Protein AF-A0A9X8HFU8-F1 (afdb_monomer)

InterPro domains:
  IPR024741 Condensin-2 complex subunit G2 [PF12422] (188-228)

Solvent-accessible surface area (backbone atoms only — not comparable to full-atom values): 15513 Å² total; per-residue (Å²): 100,74,70,30,55,49,36,47,71,73,73,60,38,52,69,57,27,51,52,46,46,41,63,52,67,68,39,96,59,94,58,86,45,64,64,61,44,49,59,55,57,73,70,53,51,73,68,58,49,48,55,41,37,57,54,65,64,40,94,87,54,62,61,40,61,46,23,52,50,47,40,56,53,58,75,43,43,91,82,48,57,68,72,49,46,52,41,48,51,54,36,49,50,53,46,46,76,41,34,95,78,49,54,74,74,24,28,54,35,32,42,53,34,44,48,54,40,43,70,66,69,45,92,71,35,72,74,38,47,82,57,42,54,60,50,39,42,44,51,37,51,79,34,96,44,70,64,35,50,47,55,45,57,72,50,48,74,58,62,74,72,61,72,69,62,60,80,62,65,68,59,61,63,43,52,51,55,54,51,46,54,51,55,65,74,47,74,85,59,76,49,48,69,55,48,68,59,46,52,63,53,42,60,51,27,56,67,31,80,36,57,70,39,22,33,46,30,46,53,50,51,52,74,52,58,82,73,75,71,59,51,83,69,79,88,44,74,53,51,70,66,57,47,51,52,48,45,48,53,50,52,54,52,50,56,50,34,56,66,40,92,43,70,71,30,20,53,51,33,54,56,44,76,72,106

Nearest PDB structures (foldseek):
  3woz-assembly1_A  TM=3.707E-01  e=2.729E-02  Mus musculus
  7n6g-assembly1_0A  TM=3.371E-01  e=6.233E-02  Chlamydomonas reinhardtii
  7zbw-assembly1_D  TM=3.142E-01  e=1.145E-01  Homo sapiens
  7w1m-assembly1_D  TM=3.095E-01  e=1.005E-01  Homo sapiens
  7sqc-assembly1_J0  TM=3.569E-01  e=3.251E-01  Chlamydomonas reinhardtii

Sequence (275 aa):
MQKALVAMAKDGHCKEFLRVFAAECLSEKDEDHSLEWKEGLDAMSTAQWQHLCEYMRLPLVDLHITACLTCLCWSLRDSLPTSVVFALSDVIVHLHGHLLQATPDAQDAIAQCCEAFWISHASGAEAVIPQLIPYLVVQALDGETVSAVKRLRDVQDALSLLDFEDTSSRYVLLYPFVLSHAFFEAKQVCDPMLYRLVEPMLWRGLSATNDQVRKQAAIVLFQGFPYQKFHLDGNKSASKEDTDALLQKQVDGMLLLVQDTSPATRVVAVHGLAK

Organism: Aphanomyces astaci (NCBI:txid112090)

Mean predicted aligned error: 10.92 Å

pLDDT: mean 78.74, std 14.98, range [38.41, 96.19]

Foldseek 3Di:
DVVLLVCLVPPLPLVVNLVVQCVPCVDPPPDHCLVVVLVSLLVDDPVSLLSNLVVLLDPPDQLLSSLQVLLSVLVCLVSDDPVSNVSSVVSLLSSLVCLVVHDPSSNVSSLSSLLSLQLVVDPPSLSNLLRNLLSLLVVVLVDVPPVSLVSNLSNLVSVVVDDLQDPPVSVLVSLLVSLVSLDVVCPPDCDLSNCVNVVVVLVCQCVYPDPSSVLSSLLSLLSCPPDAHDDPPPDDGDDPVRSVVSVVVSVVSLVVQCVDPDPSSVVSSVVSVVD

Secondary structure (DSSP, 8-state):
-HHHHHHHHHH--HHHHHHHHHHHHSSSS----HHHHHHHHHTS-HHHHHHHHHHHTSTTS-HHHHHHHHHHHHHTTTTS-HHHHHHHHHHHHHHHHHGGGS-HHHHHHHHHHHHHHHHTT-TTGGGGHHHHHHHHHHHHHHS--HHHHHHHHHTGGGGGG--SS---HHHHHHHHHHHHHHHHS-TT---HHHHHHHHHHHHHHHT-SSHHHHHHHHHHHHHHPSP-PBPSSTT-BPPHHHHHHHHHHHHHHHHHHHT-SSHHHHHHHHHHHT-

Radius of gyration: 22.89 Å; Cα contacts (8 Å, |Δi|>4): 289; chains: 1; bounding box: 53×34×69 Å

Structure (mmCIF, N/CA/C/O backbone):
data_AF-A0A9X8HFU8-F1
#
_entry.id   AF-A0A9X8HFU8-F1
#
loop_
_atom_site.group_PDB
_atom_site.id
_atom_site.type_symbol
_atom_site.label_atom_id
_atom_site.label_alt_id
_atom_site.label_comp_id
_atom_site.label_asym_id
_atom_site.label_entity_id
_atom_site.label_seq_id
_atom_site.pdbx_PDB_ins_code
_atom_site.Cartn_x
_atom_site.Cartn_y
_atom_site.Cartn_z
_atom_site.occupancy
_atom_site.B_iso_or_equiv
_atom_site.auth_seq_id
_atom_site.auth_comp_id
_atom_site.auth_asym_id
_atom_site.auth_atom_id
_atom_site.pdbx_PDB_model_num
ATOM 1 N N . MET A 1 1 ? 19.872 -10.294 -22.849 1.00 76.31 1 MET A N 1
ATOM 2 C CA . MET A 1 1 ? 19.878 -8.810 -22.917 1.00 76.31 1 MET A CA 1
ATOM 3 C C . MET A 1 1 ? 20.291 -8.207 -24.274 1.00 76.31 1 MET A C 1
ATOM 5 O O . MET A 1 1 ? 19.573 -7.372 -24.819 1.00 76.31 1 MET A O 1
ATOM 9 N N . GLN A 1 2 ? 21.417 -8.591 -24.893 1.00 74.94 2 GLN A N 1
ATOM 10 C CA . GLN A 1 2 ? 21.944 -7.882 -26.083 1.00 74.94 2 GLN A CA 1
ATOM 11 C C . GLN A 1 2 ? 20.988 -7.833 -27.297 1.00 74.94 2 GLN A C 1
ATOM 13 O O . GLN A 1 2 ? 20.966 -6.848 -28.034 1.00 74.94 2 GLN A O 1
ATOM 18 N N . LYS A 1 3 ? 20.131 -8.849 -27.476 1.00 75.19 3 LYS A N 1
ATOM 19 C CA . LYS A 1 3 ? 19.053 -8.844 -28.486 1.00 75.19 3 LYS A CA 1
ATOM 20 C C . LYS A 1 3 ? 17.979 -7.784 -28.199 1.00 75.19 3 LYS A C 1
ATOM 22 O O . LYS A 1 3 ? 17.499 -7.151 -29.136 1.00 75.19 3 LYS A O 1
ATOM 27 N N . ALA A 1 4 ? 17.642 -7.568 -26.928 1.00 76.75 4 ALA A N 1
ATOM 28 C CA . ALA A 1 4 ? 16.665 -6.572 -26.494 1.00 76.75 4 ALA A CA 1
ATOM 29 C C . ALA A 1 4 ? 17.188 -5.145 -26.729 1.00 76.75 4 ALA A C 1
ATOM 31 O O . ALA A 1 4 ? 16.480 -4.315 -27.296 1.00 76.75 4 ALA A O 1
ATOM 32 N N . LEU A 1 5 ? 18.460 -4.885 -26.407 1.00 75.38 5 LEU A N 1
ATOM 33 C CA . LEU A 1 5 ? 19.108 -3.597 -26.689 1.00 75.38 5 LEU A CA 1
ATOM 34 C C . LEU A 1 5 ? 19.179 -3.287 -28.188 1.00 75.38 5 LEU A C 1
ATOM 36 O O . LEU A 1 5 ? 18.924 -2.158 -28.599 1.00 75.38 5 LEU A O 1
ATOM 40 N N . VAL A 1 6 ? 19.459 -4.292 -29.024 1.00 74.69 6 VAL A N 1
ATOM 41 C CA . VAL A 1 6 ? 19.436 -4.129 -30.487 1.00 74.69 6 VAL A CA 1
ATOM 42 C C . VAL A 1 6 ? 18.021 -3.833 -30.997 1.00 74.69 6 VAL A C 1
ATOM 44 O O . VAL A 1 6 ? 17.870 -2.991 -31.881 1.00 74.69 6 VAL A O 1
ATOM 47 N N . ALA A 1 7 ? 16.986 -4.469 -30.437 1.00 71.56 7 ALA A N 1
ATOM 48 C CA . ALA A 1 7 ? 15.591 -4.184 -30.782 1.00 71.56 7 ALA A CA 1
ATOM 49 C C . ALA A 1 7 ? 15.174 -2.753 -30.386 1.00 71.56 7 ALA A C 1
ATOM 51 O O . ALA A 1 7 ? 14.518 -2.060 -31.167 1.00 71.56 7 ALA A O 1
ATOM 52 N N . MET A 1 8 ? 15.620 -2.279 -29.218 1.00 76.06 8 MET A N 1
ATOM 53 C CA . MET A 1 8 ? 15.407 -0.898 -28.769 1.00 76.06 8 MET A CA 1
ATOM 54 C C . MET A 1 8 ? 16.182 0.126 -29.601 1.00 76.06 8 MET A C 1
ATOM 56 O O . MET A 1 8 ? 15.707 1.243 -29.787 1.00 76.06 8 MET A O 1
ATOM 60 N N . ALA A 1 9 ? 17.363 -0.232 -30.109 1.00 68.75 9 ALA A N 1
ATOM 61 C CA . ALA A 1 9 ? 18.193 0.652 -30.925 1.00 68.75 9 ALA A CA 1
ATOM 62 C C . ALA A 1 9 ? 17.729 0.754 -32.384 1.00 68.75 9 ALA A C 1
ATOM 64 O O . ALA A 1 9 ? 17.950 1.786 -33.014 1.00 68.75 9 ALA A O 1
ATOM 65 N N . LYS A 1 10 ? 17.125 -0.305 -32.941 1.00 61.16 10 LYS A N 1
ATOM 66 C CA . LYS A 1 10 ? 16.781 -0.329 -34.368 1.00 61.16 10 LYS A CA 1
ATOM 67 C C . LYS A 1 10 ? 15.470 0.360 -34.722 1.00 61.16 10 LYS A C 1
ATOM 69 O O . LYS A 1 10 ? 15.401 0.840 -35.838 1.00 61.16 10 LYS A O 1
ATOM 74 N N . ASP A 1 11 ? 14.491 0.446 -33.818 1.00 55.41 11 ASP A N 1
ATOM 75 C CA . ASP A 1 11 ? 13.140 0.941 -34.166 1.00 55.41 11 ASP A CA 1
ATOM 76 C C . ASP A 1 11 ? 12.244 1.270 -32.941 1.00 55.41 11 ASP A C 1
ATOM 78 O O . ASP A 1 11 ? 11.049 1.510 -33.097 1.00 55.41 11 ASP A O 1
ATOM 82 N N . GLY A 1 12 ? 12.755 1.233 -31.699 1.00 60.12 12 GLY A N 1
ATOM 83 C CA . GLY A 1 12 ? 11.907 1.444 -30.512 1.00 60.12 12 GLY A CA 1
ATOM 84 C C . GLY A 1 12 ? 10.864 0.338 -30.288 1.00 60.12 12 GLY A C 1
ATOM 85 O O . GLY A 1 12 ? 9.793 0.596 -29.741 1.00 60.12 12 GLY A O 1
ATOM 86 N N . HIS A 1 13 ? 11.154 -0.906 -30.698 1.00 78.44 13 HIS A N 1
ATOM 87 C CA . HIS A 1 13 ? 10.255 -2.058 -30.521 1.00 78.44 13 HIS A CA 1
ATOM 88 C C . HIS A 1 13 ? 10.159 -2.491 -29.049 1.00 78.44 13 HIS A C 1
ATOM 90 O O . HIS A 1 13 ? 10.617 -3.572 -28.672 1.00 78.44 13 HIS A O 1
ATOM 96 N N . CYS A 1 14 ? 9.513 -1.680 -28.209 1.00 84.06 14 CYS A N 1
ATOM 97 C CA . CYS A 1 14 ? 9.267 -1.976 -26.795 1.00 84.06 14 CYS A CA 1
ATOM 98 C C . CYS A 1 14 ? 8.518 -3.303 -26.599 1.00 84.06 14 CYS A C 1
ATOM 100 O O . CYS A 1 14 ? 8.733 -3.997 -25.609 1.00 84.06 14 CYS A O 1
ATOM 102 N N . LYS A 1 15 ? 7.701 -3.711 -27.579 1.00 85.44 15 LYS A N 1
ATOM 103 C CA . LYS A 1 15 ? 7.043 -5.022 -27.588 1.00 85.44 15 LYS A CA 1
ATOM 104 C C . LYS A 1 15 ? 8.037 -6.186 -27.598 1.00 85.44 15 LYS A C 1
ATOM 106 O O . LYS A 1 15 ? 7.883 -7.115 -26.811 1.00 85.44 15 LYS A O 1
ATOM 111 N N . GLU A 1 16 ? 9.034 -6.153 -28.484 1.00 86.25 16 GLU A N 1
ATOM 112 C CA . GLU A 1 16 ? 10.041 -7.221 -28.546 1.00 86.25 16 GLU A CA 1
ATOM 113 C C . GLU A 1 16 ? 10.993 -7.130 -27.353 1.00 86.25 16 GLU A C 1
ATOM 115 O O . GLU A 1 16 ? 11.386 -8.160 -26.819 1.00 86.25 16 GLU A O 1
ATOM 120 N N . PHE A 1 17 ? 11.291 -5.919 -26.872 1.00 87.94 17 PHE A N 1
ATOM 121 C CA . PHE A 1 17 ? 12.054 -5.721 -25.639 1.00 87.94 17 PHE A CA 1
ATOM 122 C C . PHE A 1 17 ? 11.405 -6.428 -24.440 1.00 87.94 17 PHE A C 1
ATOM 124 O O . PHE A 1 17 ? 12.056 -7.246 -23.796 1.00 87.94 17 PHE A O 1
ATOM 131 N N . LEU A 1 18 ? 10.110 -6.193 -24.196 1.00 87.56 18 LEU A N 1
ATOM 132 C CA . LEU A 1 18 ? 9.358 -6.863 -23.128 1.00 87.56 18 LEU A CA 1
ATOM 133 C C . LEU A 1 18 ? 9.249 -8.374 -23.349 1.00 87.56 18 LEU A C 1
ATOM 135 O O . LEU A 1 18 ? 9.316 -9.139 -22.392 1.00 87.56 18 LEU A O 1
ATOM 139 N N . ARG A 1 19 ? 9.114 -8.824 -24.604 1.00 88.69 19 ARG A N 1
ATOM 140 C CA . ARG A 1 19 ? 9.073 -10.257 -24.928 1.00 88.69 19 ARG A CA 1
ATOM 141 C C . ARG A 1 19 ? 10.388 -10.954 -24.588 1.00 88.69 19 ARG A C 1
ATOM 143 O O . ARG A 1 19 ? 10.367 -12.060 -24.056 1.00 88.69 19 ARG A O 1
ATOM 150 N N . VAL A 1 20 ? 11.519 -10.316 -24.893 1.00 89.19 20 VAL A N 1
ATOM 151 C CA . VAL A 1 20 ? 12.852 -10.830 -24.556 1.00 89.19 20 VAL A CA 1
ATOM 152 C C . VAL A 1 20 ? 13.076 -10.778 -23.045 1.00 89.19 20 VAL A C 1
ATOM 154 O O . VAL A 1 20 ? 13.560 -11.759 -22.493 1.00 89.19 20 VAL A O 1
ATOM 157 N N . PHE A 1 21 ? 12.651 -9.704 -22.37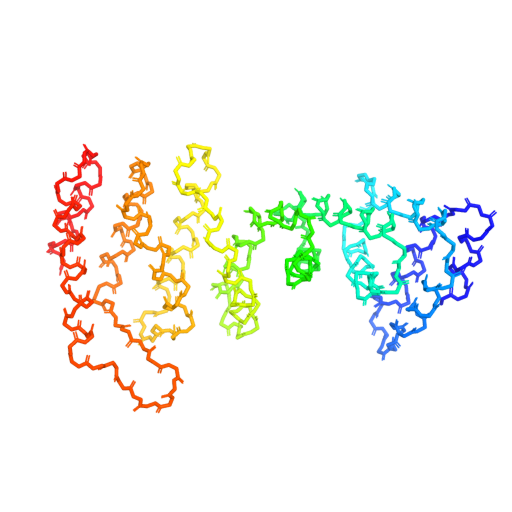0 1.00 89.56 21 PHE A N 1
ATOM 158 C CA . PHE A 1 21 ? 12.690 -9.611 -20.906 1.00 89.56 21 PHE A CA 1
ATOM 159 C C . PHE A 1 21 ? 11.915 -10.749 -20.242 1.00 89.56 21 PHE A C 1
ATOM 161 O O . PHE A 1 21 ? 12.467 -11.464 -19.414 1.00 89.56 21 PHE A O 1
ATOM 168 N N . ALA A 1 22 ? 10.669 -10.988 -20.653 1.00 88.31 22 ALA A N 1
ATOM 169 C CA . ALA A 1 22 ? 9.864 -12.074 -20.105 1.00 88.31 22 ALA A CA 1
ATOM 170 C C . ALA A 1 22 ? 10.488 -13.455 -20.362 1.00 88.31 22 ALA A C 1
ATOM 172 O O . ALA A 1 22 ? 10.471 -14.315 -19.487 1.00 88.31 22 ALA A O 1
ATOM 173 N N . ALA A 1 23 ? 11.074 -13.668 -21.543 1.00 87.00 23 ALA A N 1
ATOM 174 C CA . ALA A 1 23 ? 11.710 -14.936 -21.889 1.00 87.00 23 ALA A CA 1
ATOM 175 C C . ALA A 1 23 ? 13.015 -15.208 -21.122 1.00 87.00 23 ALA A C 1
ATOM 177 O O . ALA A 1 23 ? 13.363 -16.372 -20.945 1.00 87.00 23 ALA A O 1
ATOM 178 N N . GLU A 1 24 ? 13.748 -14.168 -20.720 1.00 85.88 24 GLU A N 1
ATOM 179 C CA . GLU A 1 24 ? 15.030 -14.299 -20.018 1.00 85.88 24 GLU A CA 1
ATOM 180 C C . GLU A 1 24 ? 14.870 -14.218 -18.491 1.00 85.88 24 GLU A C 1
ATOM 182 O O . GLU A 1 24 ? 15.453 -15.028 -17.783 1.00 85.88 24 GLU A O 1
ATOM 187 N N . CYS A 1 25 ? 14.060 -13.287 -17.976 1.00 83.31 25 CYS A N 1
ATOM 188 C CA . CYS A 1 25 ? 13.957 -13.003 -16.539 1.00 83.31 25 CYS A CA 1
ATOM 189 C C . CYS A 1 25 ? 12.750 -13.639 -15.841 1.00 83.31 25 CYS A C 1
ATOM 191 O O . CYS A 1 25 ? 12.763 -13.741 -14.620 1.00 83.31 25 CYS A O 1
ATOM 193 N N . LEU A 1 26 ? 11.703 -14.026 -16.579 1.00 83.12 26 LEU A N 1
ATOM 194 C CA . LEU A 1 26 ? 10.475 -14.603 -16.004 1.00 83.12 26 LEU A CA 1
ATOM 195 C C . LEU A 1 26 ? 10.272 -16.076 -16.389 1.00 83.12 26 LEU A C 1
ATOM 197 O O . LEU A 1 26 ? 9.257 -16.674 -16.043 1.00 83.12 26 LEU A O 1
ATOM 201 N N . SER A 1 27 ? 11.212 -16.671 -17.129 1.00 79.38 27 SER A N 1
ATOM 202 C CA . SER A 1 27 ? 11.157 -18.099 -17.451 1.00 79.38 27 SER A CA 1
ATOM 203 C C . SER A 1 27 ? 11.604 -18.947 -16.258 1.00 79.38 27 SER A C 1
ATOM 205 O O . SER A 1 27 ? 12.491 -18.536 -15.522 1.00 79.38 27 SER A O 1
ATOM 207 N N . GLU A 1 28 ? 11.071 -20.164 -16.114 1.00 61.28 28 GLU A N 1
ATOM 208 C CA . GLU A 1 28 ? 11.419 -21.133 -15.048 1.00 61.28 28 GLU A CA 1
ATOM 209 C C . GLU A 1 28 ? 12.882 -21.632 -15.075 1.00 61.28 28 GLU A C 1
ATOM 211 O O . GLU A 1 28 ? 13.246 -22.578 -14.377 1.00 61.28 28 GLU A O 1
ATOM 216 N N . LYS A 1 29 ? 13.736 -21.051 -15.920 1.00 62.09 29 LYS A N 1
ATOM 217 C CA . LYS A 1 29 ? 15.160 -21.367 -15.952 1.00 62.09 29 LYS A CA 1
ATOM 218 C C . LYS A 1 29 ? 15.828 -20.621 -14.802 1.00 62.09 29 LYS A C 1
ATOM 220 O O . LYS A 1 29 ? 15.779 -19.401 -14.768 1.00 62.09 29 LYS A O 1
ATOM 225 N N . ASP A 1 30 ? 16.475 -21.365 -13.910 1.00 55.28 30 ASP A N 1
ATOM 226 C CA . ASP A 1 30 ? 17.175 -20.926 -12.684 1.00 55.28 30 ASP A CA 1
ATOM 227 C C . ASP A 1 30 ? 18.383 -19.975 -12.915 1.00 55.28 30 ASP A C 1
ATOM 229 O O . ASP A 1 30 ? 19.307 -19.890 -12.106 1.00 55.28 30 ASP A O 1
ATOM 233 N N . GLU A 1 31 ? 18.432 -19.276 -14.048 1.00 66.06 31 GLU A N 1
ATOM 234 C CA . GLU A 1 31 ? 19.501 -18.352 -14.410 1.00 66.06 31 GLU A CA 1
ATOM 235 C C . GLU A 1 31 ? 19.083 -16.914 -14.054 1.00 66.06 31 GLU A C 1
ATOM 237 O O . GLU A 1 31 ? 18.225 -16.317 -14.704 1.00 66.06 31 GLU A O 1
ATOM 242 N N . ASP A 1 32 ? 19.714 -16.326 -13.034 1.00 72.06 32 ASP A N 1
ATOM 243 C CA . ASP A 1 32 ? 19.488 -14.929 -12.647 1.00 72.06 32 ASP A CA 1
ATOM 244 C C . ASP A 1 32 ? 20.132 -13.964 -13.656 1.00 72.06 32 ASP A C 1
ATOM 246 O O . ASP A 1 32 ? 21.320 -13.646 -13.592 1.00 72.06 32 ASP A O 1
ATOM 250 N N . HIS A 1 33 ? 19.325 -13.482 -14.600 1.00 79.88 33 HIS A N 1
ATOM 251 C CA . HIS A 1 33 ? 19.738 -12.502 -15.606 1.00 79.88 33 HIS A CA 1
ATOM 252 C C . HIS A 1 33 ? 19.624 -11.047 -15.106 1.00 79.88 33 HIS A C 1
ATOM 254 O O . HIS A 1 33 ? 19.883 -10.111 -15.866 1.00 79.88 33 HIS A O 1
ATOM 260 N N . SER A 1 34 ? 19.221 -10.810 -13.850 1.00 77.56 34 SER A N 1
ATOM 261 C CA . SER A 1 34 ? 18.877 -9.465 -13.365 1.00 77.56 34 SER A CA 1
ATOM 262 C C . SER A 1 34 ? 20.040 -8.472 -13.445 1.00 77.56 34 SER A C 1
ATOM 264 O O . SER A 1 34 ? 19.816 -7.299 -13.747 1.00 77.56 34 SER A O 1
ATOM 266 N N . LEU A 1 35 ? 21.280 -8.926 -13.230 1.00 83.25 35 LEU A N 1
ATOM 267 C CA . LEU A 1 35 ? 22.471 -8.078 -13.309 1.00 83.25 35 LEU A CA 1
ATOM 268 C C . LEU A 1 35 ? 22.747 -7.609 -14.745 1.00 83.25 35 LEU A C 1
ATOM 270 O O . LEU A 1 35 ? 22.926 -6.414 -14.970 1.00 83.25 35 LEU A O 1
ATOM 274 N N . GLU A 1 36 ? 22.706 -8.520 -15.721 1.00 85.88 36 GLU A N 1
ATOM 275 C CA . GLU A 1 36 ? 22.916 -8.181 -17.137 1.00 85.88 36 GLU A CA 1
ATOM 276 C C . GLU A 1 36 ? 21.864 -7.188 -17.639 1.00 85.88 36 GLU A C 1
ATOM 278 O O . GLU A 1 36 ? 22.154 -6.282 -18.426 1.00 85.88 36 GLU A O 1
ATOM 283 N N . TRP A 1 37 ? 20.624 -7.349 -17.175 1.00 88.31 37 TRP A N 1
ATOM 284 C CA . TRP A 1 37 ? 19.548 -6.425 -17.500 1.00 88.31 37 TRP A CA 1
ATOM 285 C C . TRP A 1 37 ? 19.747 -5.061 -16.854 1.00 88.31 37 TRP A C 1
ATOM 287 O O . TRP A 1 37 ? 19.512 -4.060 -17.524 1.00 88.31 37 TRP A O 1
ATOM 297 N N . LYS A 1 38 ? 20.234 -4.993 -15.611 1.00 85.62 38 LYS A N 1
ATOM 298 C CA . LYS A 1 38 ? 20.558 -3.715 -14.966 1.00 85.62 38 LYS A CA 1
ATOM 299 C C . LYS A 1 38 ? 21.622 -2.938 -15.735 1.00 85.62 38 LYS A C 1
ATOM 301 O O . LYS A 1 38 ? 21.391 -1.785 -16.084 1.00 85.62 38 LYS A O 1
ATOM 306 N N . GLU A 1 39 ? 22.730 -3.590 -16.078 1.00 86.75 39 GLU A N 1
ATOM 307 C CA . GLU A 1 39 ? 23.810 -2.970 -16.856 1.00 86.75 39 GLU A CA 1
ATOM 308 C C . GLU A 1 39 ? 23.327 -2.494 -18.232 1.00 86.75 39 GLU A C 1
ATOM 310 O O . GLU A 1 39 ? 23.677 -1.408 -18.698 1.00 86.75 39 GLU A O 1
ATOM 315 N N . GLY A 1 40 ? 22.486 -3.293 -18.891 1.00 85.25 40 GLY A N 1
ATOM 316 C CA . GLY A 1 40 ? 21.930 -2.917 -20.181 1.00 85.25 40 GLY A CA 1
ATOM 317 C C . GLY A 1 40 ? 20.920 -1.765 -20.098 1.00 85.25 40 GLY A C 1
ATOM 318 O O . GLY A 1 40 ? 20.902 -0.919 -20.991 1.00 85.25 40 GLY A O 1
ATOM 319 N N . LEU A 1 41 ? 20.110 -1.701 -19.039 1.00 86.62 41 LEU A N 1
ATOM 320 C CA . LEU A 1 41 ? 19.185 -0.595 -18.774 1.00 86.62 41 LEU A CA 1
ATOM 321 C C . LEU A 1 41 ? 19.947 0.713 -18.487 1.00 86.62 41 LEU A C 1
ATOM 323 O O . LEU A 1 41 ? 19.589 1.754 -19.038 1.00 86.62 41 LEU A O 1
ATOM 327 N N . ASP A 1 42 ? 21.038 0.660 -17.718 1.00 85.75 42 ASP A N 1
ATOM 328 C CA . ASP A 1 42 ? 21.911 1.819 -17.461 1.00 85.75 42 ASP A CA 1
ATOM 329 C C . ASP A 1 42 ? 22.567 2.363 -18.746 1.00 85.75 42 ASP A C 1
ATOM 331 O O . ASP A 1 42 ? 22.846 3.557 -18.857 1.00 85.75 42 ASP A O 1
ATOM 335 N N . ALA A 1 43 ? 22.777 1.514 -19.757 1.00 86.38 43 ALA A N 1
ATOM 336 C CA . ALA A 1 43 ? 23.335 1.918 -21.048 1.00 86.38 43 ALA A CA 1
ATOM 337 C C . ALA A 1 43 ? 22.313 2.583 -21.998 1.00 86.38 43 ALA A C 1
ATOM 339 O O . ALA A 1 43 ? 22.694 3.066 -23.071 1.00 86.38 43 ALA A O 1
ATOM 340 N N . MET A 1 44 ? 21.019 2.603 -21.655 1.00 86.69 44 MET A N 1
ATOM 341 C CA . MET A 1 44 ? 19.979 3.184 -22.507 1.00 86.69 44 MET A CA 1
ATOM 342 C C . MET A 1 44 ? 19.976 4.716 -22.474 1.00 86.69 44 MET A C 1
ATOM 344 O O . MET A 1 44 ? 20.129 5.357 -21.437 1.00 86.69 44 MET A O 1
ATOM 348 N N . SER A 1 45 ? 19.710 5.325 -23.631 1.00 89.00 45 SER A N 1
ATOM 349 C CA . SER A 1 45 ? 19.531 6.778 -23.726 1.00 89.00 45 SER A CA 1
ATOM 350 C C . SER A 1 45 ? 18.205 7.241 -23.107 1.00 89.00 45 SER A C 1
ATOM 352 O O . SER A 1 45 ? 17.213 6.510 -23.103 1.00 89.00 45 SER A O 1
ATOM 354 N N . THR A 1 46 ? 18.140 8.502 -22.668 1.00 88.31 46 THR A N 1
ATOM 355 C CA . THR A 1 46 ? 16.920 9.117 -22.109 1.00 88.31 46 THR A CA 1
ATOM 356 C C . THR A 1 46 ? 15.705 8.996 -23.037 1.00 88.31 46 THR A C 1
ATOM 358 O O . THR A 1 46 ? 14.595 8.767 -22.567 1.00 88.31 46 THR A O 1
ATOM 361 N N . ALA A 1 47 ? 15.899 9.102 -24.357 1.00 87.38 47 ALA A N 1
ATOM 362 C CA . ALA A 1 47 ? 14.815 8.970 -25.333 1.00 87.38 47 ALA A CA 1
ATOM 363 C C . ALA A 1 47 ? 14.255 7.538 -25.389 1.00 87.38 47 ALA A C 1
ATOM 365 O O . ALA A 1 47 ? 13.043 7.345 -25.464 1.00 87.38 47 ALA A O 1
ATOM 366 N N . GLN A 1 48 ? 15.127 6.528 -25.299 1.00 89.06 48 GLN A N 1
ATOM 367 C CA . GLN A 1 48 ? 14.706 5.125 -25.258 1.00 89.06 48 GLN A CA 1
ATOM 368 C C . GLN A 1 48 ? 13.952 4.807 -23.963 1.00 89.06 48 GLN A C 1
ATOM 370 O O . GLN A 1 48 ? 12.959 4.084 -23.998 1.00 89.06 48 GLN A O 1
ATOM 375 N N . TRP A 1 49 ? 14.384 5.389 -22.843 1.00 90.44 49 TRP A N 1
ATOM 376 C CA . TRP A 1 49 ? 13.690 5.299 -21.560 1.00 90.44 49 TRP A CA 1
ATOM 377 C C . TRP A 1 49 ? 12.286 5.903 -21.598 1.00 90.44 49 TRP A C 1
ATOM 379 O O . TRP A 1 49 ? 11.331 5.263 -21.161 1.00 90.44 49 TRP A O 1
ATOM 389 N N . GLN A 1 50 ? 12.145 7.112 -22.147 1.00 89.81 50 GLN A N 1
ATOM 390 C CA . GLN A 1 50 ? 10.848 7.782 -22.269 1.00 89.81 50 GLN A CA 1
ATOM 391 C C . GLN A 1 50 ? 9.882 6.978 -23.140 1.00 89.81 50 GLN A C 1
ATOM 393 O O . GLN A 1 50 ? 8.762 6.703 -22.714 1.00 89.81 50 GLN A O 1
ATOM 398 N N . HIS A 1 51 ? 10.345 6.512 -24.303 1.00 89.81 51 HIS A N 1
ATOM 399 C CA . HIS A 1 51 ? 9.542 5.678 -25.194 1.00 89.81 51 HIS A CA 1
ATOM 400 C C . HIS A 1 51 ? 9.112 4.359 -24.524 1.00 89.81 51 HIS A C 1
ATOM 402 O O . HIS A 1 51 ? 7.972 3.922 -24.674 1.00 89.81 51 HIS A O 1
ATOM 408 N N . LEU A 1 52 ? 9.997 3.738 -23.734 1.00 91.12 52 LEU A N 1
ATOM 409 C CA . LEU A 1 52 ? 9.668 2.538 -22.962 1.00 91.12 52 LEU A CA 1
ATOM 410 C C . LEU A 1 52 ? 8.592 2.816 -21.899 1.00 91.12 52 LEU A C 1
ATOM 412 O O . LEU A 1 52 ? 7.629 2.060 -21.806 1.00 91.12 52 LEU A O 1
ATOM 416 N N . CYS A 1 53 ? 8.709 3.909 -21.140 1.00 92.25 53 CYS A N 1
ATOM 417 C CA . CYS A 1 53 ? 7.722 4.290 -20.121 1.00 92.25 53 CYS A CA 1
ATOM 418 C C . CYS A 1 53 ? 6.359 4.665 -20.725 1.00 92.25 53 CYS A C 1
ATOM 420 O O . CYS A 1 53 ? 5.314 4.389 -20.138 1.00 92.25 53 CYS A O 1
ATOM 422 N N . GLU A 1 54 ? 6.338 5.288 -21.903 1.00 91.69 54 GLU A N 1
ATOM 423 C CA . GLU A 1 54 ? 5.101 5.534 -22.651 1.00 91.69 54 GLU A CA 1
ATOM 424 C C . GLU A 1 54 ? 4.450 4.229 -23.104 1.00 91.69 54 GLU A C 1
ATOM 426 O O . GLU A 1 54 ? 3.251 4.042 -22.902 1.00 91.69 54 GLU A O 1
ATOM 431 N N . TYR A 1 55 ? 5.241 3.299 -23.644 1.00 90.69 55 TYR A N 1
ATOM 432 C CA . TYR A 1 55 ? 4.737 2.003 -24.085 1.00 90.69 55 TYR A CA 1
ATOM 433 C C . TYR A 1 55 ? 4.170 1.172 -22.925 1.00 90.69 55 TYR A C 1
ATOM 435 O O . TYR A 1 55 ? 3.107 0.575 -23.068 1.00 90.69 55 TYR A O 1
ATOM 443 N N . MET A 1 56 ? 4.836 1.162 -21.765 1.00 91.00 56 MET A N 1
ATOM 444 C CA . MET A 1 56 ? 4.395 0.422 -20.571 1.00 91.00 56 MET A CA 1
ATOM 445 C C . MET A 1 56 ? 3.044 0.892 -20.010 1.00 91.00 56 MET A C 1
ATOM 447 O O . MET A 1 56 ? 2.389 0.134 -19.304 1.00 91.00 56 MET A O 1
ATOM 451 N N . ARG A 1 57 ? 2.597 2.112 -20.336 1.00 91.38 57 ARG A N 1
ATOM 452 C CA . ARG A 1 57 ? 1.283 2.640 -19.923 1.00 91.38 57 ARG A CA 1
ATOM 453 C C . ARG A 1 57 ? 0.158 2.340 -20.918 1.00 91.38 57 ARG A C 1
ATOM 455 O O . ARG A 1 57 ? -0.964 2.817 -20.749 1.00 91.38 57 ARG A O 1
ATOM 462 N N . LEU A 1 58 ? 0.443 1.601 -21.992 1.00 88.75 58 LEU A N 1
ATOM 463 C CA . LEU A 1 58 ? -0.572 1.225 -22.971 1.00 88.75 58 LEU A CA 1
ATOM 464 C C . LEU A 1 58 ? -1.439 0.066 -22.443 1.00 88.75 58 LEU A C 1
ATOM 466 O O . LEU A 1 58 ? -0.912 -0.914 -21.920 1.00 88.75 58 LEU A O 1
ATOM 470 N N . PRO A 1 59 ? -2.764 0.091 -22.674 1.00 79.19 59 PRO A N 1
ATOM 471 C CA . PRO A 1 59 ? -3.716 -0.848 -22.065 1.00 79.19 59 PRO A CA 1
ATOM 472 C C . PRO A 1 59 ? -3.612 -2.302 -22.559 1.00 79.19 59 PRO A C 1
ATOM 474 O O . PRO A 1 59 ? -4.283 -3.179 -22.028 1.00 79.19 59 PRO A O 1
ATOM 477 N N . LEU A 1 60 ? -2.828 -2.565 -23.609 1.00 75.88 60 LEU A N 1
ATOM 478 C CA . LEU A 1 60 ? -2.667 -3.894 -24.219 1.00 75.88 60 LEU A CA 1
ATOM 479 C C . LEU A 1 60 ? -1.403 -4.623 -23.747 1.00 75.88 60 LEU A C 1
ATOM 481 O O . LEU A 1 60 ? -1.101 -5.707 -24.251 1.00 75.88 60 LEU A O 1
ATOM 485 N N . VAL A 1 61 ? -0.629 -4.013 -22.852 1.00 83.69 61 VAL A N 1
ATOM 486 C CA . VAL A 1 61 ? 0.613 -4.598 -22.354 1.00 83.69 61 VAL A CA 1
ATOM 487 C C . VAL A 1 61 ? 0.309 -5.505 -21.167 1.00 83.69 61 VAL A C 1
ATOM 489 O O . VAL A 1 61 ? -0.563 -5.223 -20.351 1.00 83.69 61 VAL A O 1
ATOM 492 N N . ASP A 1 62 ? 1.028 -6.621 -21.093 1.00 89.69 62 ASP A N 1
ATOM 493 C CA . ASP A 1 62 ? 0.946 -7.545 -19.970 1.00 89.69 62 ASP A CA 1
ATOM 494 C C . ASP A 1 62 ? 1.374 -6.847 -18.668 1.00 89.69 62 ASP A C 1
ATOM 496 O O . ASP A 1 62 ? 2.500 -6.349 -18.549 1.00 89.69 62 ASP A O 1
ATOM 500 N N . LEU A 1 63 ? 0.458 -6.797 -17.699 1.00 92.12 63 LEU A N 1
ATOM 501 C CA . LEU A 1 63 ? 0.659 -6.101 -16.430 1.00 92.12 63 LEU A CA 1
ATOM 502 C C . LEU A 1 63 ? 1.742 -6.754 -15.567 1.00 92.12 63 LEU A C 1
ATOM 504 O O . LEU A 1 63 ? 2.487 -6.035 -14.907 1.00 92.12 63 LEU A O 1
ATOM 508 N N . HIS A 1 64 ? 1.860 -8.086 -15.586 1.00 92.62 64 HIS A N 1
ATOM 509 C CA . HIS A 1 64 ? 2.857 -8.796 -14.787 1.00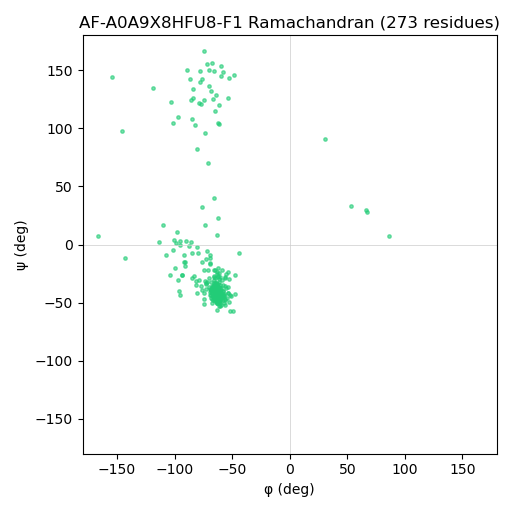 92.62 64 HIS A CA 1
ATOM 510 C C . HIS A 1 64 ? 4.266 -8.490 -15.300 1.00 92.62 64 HIS A C 1
ATOM 512 O O . HIS A 1 64 ? 5.116 -8.030 -14.540 1.00 92.62 64 HIS A O 1
ATOM 518 N N . ILE A 1 65 ? 4.486 -8.636 -16.613 1.00 92.25 65 ILE A N 1
ATOM 519 C CA . ILE A 1 65 ? 5.784 -8.336 -17.242 1.00 92.25 65 ILE A CA 1
ATOM 520 C C . ILE A 1 65 ? 6.168 -6.871 -16.996 1.00 92.25 65 ILE A C 1
ATOM 522 O O . ILE A 1 65 ? 7.313 -6.569 -16.649 1.00 92.25 65 ILE A O 1
ATOM 526 N N . THR A 1 66 ? 5.201 -5.964 -17.151 1.00 93.38 66 THR A N 1
ATOM 527 C CA . THR A 1 66 ? 5.406 -4.527 -16.942 1.00 93.38 66 THR A CA 1
ATOM 528 C C . THR A 1 66 ? 5.774 -4.216 -15.497 1.00 93.38 66 THR A C 1
ATOM 530 O O . THR A 1 66 ? 6.708 -3.448 -15.269 1.00 93.38 66 THR A O 1
ATOM 533 N N . ALA A 1 67 ? 5.098 -4.824 -14.522 1.00 94.06 67 ALA A N 1
ATOM 534 C CA . ALA A 1 67 ? 5.414 -4.648 -13.111 1.00 94.06 67 ALA A CA 1
ATOM 535 C C . ALA A 1 67 ? 6.816 -5.174 -12.778 1.00 94.06 67 ALA A C 1
ATOM 537 O O . ALA A 1 67 ? 7.631 -4.425 -12.250 1.00 94.06 67 ALA A O 1
ATOM 538 N N . CYS A 1 68 ? 7.160 -6.401 -13.178 1.00 92.75 68 CYS A N 1
ATOM 539 C CA . CYS A 1 68 ? 8.489 -6.965 -12.929 1.00 92.75 68 CYS A CA 1
ATOM 540 C C . CYS A 1 68 ? 9.615 -6.104 -13.521 1.00 92.75 68 CYS A C 1
ATOM 542 O O . CYS A 1 68 ? 10.600 -5.815 -12.837 1.00 92.75 68 CYS A O 1
ATOM 544 N N . LEU A 1 69 ? 9.456 -5.637 -14.766 1.00 93.00 69 LEU A N 1
ATOM 545 C CA . LEU A 1 69 ? 10.423 -4.726 -15.377 1.00 93.00 69 LEU A CA 1
ATOM 546 C C . LEU A 1 69 ? 10.478 -3.390 -14.629 1.00 93.00 69 LEU A C 1
ATOM 548 O O . LEU A 1 69 ? 11.563 -2.892 -14.352 1.00 93.00 69 LEU A O 1
ATOM 552 N N . THR A 1 70 ? 9.327 -2.814 -14.276 1.00 94.44 70 THR A N 1
ATOM 553 C CA . THR A 1 70 ? 9.260 -1.530 -13.560 1.00 94.44 70 THR A CA 1
ATOM 554 C C . THR A 1 70 ? 9.962 -1.613 -12.208 1.00 94.44 70 THR A C 1
ATOM 556 O O . THR A 1 70 ? 10.719 -0.709 -11.867 1.00 94.44 70 THR A O 1
ATOM 559 N N . CYS A 1 71 ? 9.797 -2.710 -11.472 1.00 92.31 71 CYS A N 1
ATOM 560 C CA . CYS A 1 71 ? 10.492 -2.949 -10.211 1.00 92.31 71 CYS A CA 1
ATOM 561 C C . CYS A 1 71 ? 12.020 -3.034 -10.411 1.00 92.31 71 CYS A C 1
ATOM 563 O O . CYS A 1 71 ? 12.780 -2.432 -9.646 1.00 92.31 71 CYS A O 1
ATOM 565 N N . LEU A 1 72 ? 12.488 -3.697 -11.479 1.00 91.44 72 LEU A N 1
ATOM 566 C CA . LEU A 1 72 ? 13.911 -3.716 -11.836 1.00 91.44 72 LEU A CA 1
ATOM 567 C C . LEU A 1 72 ? 14.429 -2.307 -12.168 1.00 91.44 72 LEU A C 1
ATOM 569 O O . LEU A 1 72 ? 15.445 -1.882 -11.619 1.00 91.44 72 LEU A O 1
ATOM 573 N N . CYS A 1 73 ? 13.709 -1.561 -13.005 1.00 93.00 73 CYS A N 1
ATOM 574 C CA . CYS A 1 73 ? 14.048 -0.189 -13.382 1.00 93.00 73 CYS A CA 1
ATOM 575 C C . CYS A 1 73 ? 14.067 0.754 -12.170 1.00 93.00 73 CYS A C 1
ATOM 577 O O . CYS A 1 73 ? 14.967 1.578 -12.038 1.00 93.00 73 CYS A O 1
ATOM 579 N N . TRP A 1 74 ? 13.116 0.610 -11.245 1.00 94.62 74 TRP A N 1
ATOM 580 C CA . TRP A 1 74 ? 13.043 1.425 -10.033 1.00 94.62 74 TRP A CA 1
ATOM 581 C C . TRP A 1 74 ? 14.220 1.179 -9.080 1.00 94.62 74 TRP A C 1
ATOM 583 O O . TRP A 1 74 ? 14.653 2.086 -8.364 1.00 94.62 74 TRP A O 1
ATOM 593 N N . SER A 1 75 ? 14.800 -0.027 -9.101 1.00 91.88 75 SER A N 1
ATOM 594 C CA . SER A 1 75 ? 16.027 -0.319 -8.349 1.00 91.88 75 SER A CA 1
ATOM 595 C C . SER A 1 75 ? 17.244 0.476 -8.848 1.00 91.88 75 SER A C 1
ATOM 597 O O . SER A 1 75 ? 18.172 0.698 -8.076 1.00 91.88 75 SER A O 1
ATOM 599 N N . LEU A 1 76 ? 17.206 0.956 -10.097 1.00 90.75 76 LEU A N 1
ATOM 600 C CA . LEU A 1 76 ? 18.227 1.807 -10.717 1.00 90.75 76 LEU A CA 1
ATOM 601 C C . LEU A 1 76 ? 17.906 3.304 -10.613 1.00 90.75 76 LEU A C 1
ATOM 603 O O . LEU A 1 76 ? 18.652 4.124 -11.128 1.00 90.75 76 LEU A O 1
ATOM 607 N N . ARG A 1 77 ? 16.814 3.715 -9.955 1.00 91.06 77 ARG A N 1
ATOM 608 C CA . ARG A 1 77 ? 16.364 5.124 -9.964 1.00 91.06 77 ARG A CA 1
ATOM 609 C C . ARG A 1 77 ? 17.449 6.138 -9.570 1.00 91.06 77 ARG A C 1
ATOM 611 O O . ARG A 1 77 ? 17.415 7.263 -10.051 1.00 91.06 77 ARG A O 1
ATOM 618 N N . ASP A 1 78 ? 18.398 5.739 -8.720 1.00 90.56 78 ASP A N 1
ATOM 619 C CA . ASP A 1 78 ? 19.471 6.607 -8.227 1.00 90.56 78 ASP A CA 1
ATOM 620 C C . ASP A 1 78 ? 20.557 6.872 -9.301 1.00 90.56 78 ASP A C 1
ATOM 62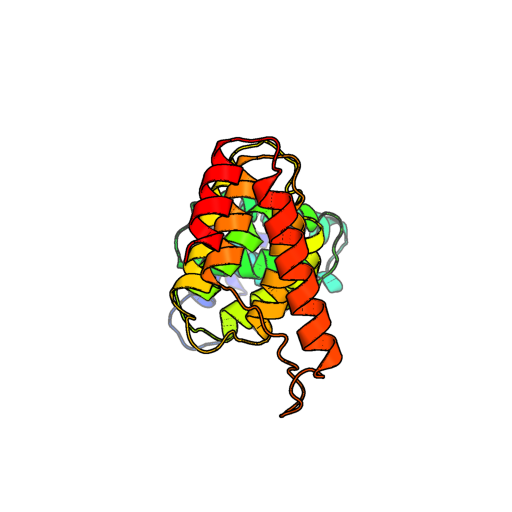2 O O . ASP A 1 78 ? 21.259 7.880 -9.214 1.00 90.56 78 ASP A O 1
ATOM 626 N N . SER A 1 79 ? 20.688 6.013 -10.328 1.00 89.25 79 SER A N 1
ATOM 627 C CA . SER A 1 79 ? 21.577 6.209 -11.493 1.00 89.25 79 SER A CA 1
ATOM 628 C C . SER A 1 79 ? 20.890 6.920 -12.667 1.00 89.25 79 SER A C 1
ATOM 630 O O . SER A 1 79 ? 21.567 7.404 -13.579 1.00 89.25 79 SER A O 1
ATOM 632 N N . LEU A 1 80 ? 19.556 7.008 -12.659 1.00 89.75 80 LEU A N 1
ATOM 633 C CA . LEU A 1 80 ? 18.770 7.486 -13.794 1.00 89.75 80 LEU A CA 1
ATOM 634 C C . LEU A 1 80 ? 18.553 9.012 -13.785 1.00 89.75 80 LEU A C 1
ATOM 636 O O . LEU A 1 80 ? 18.440 9.638 -12.729 1.00 89.75 80 LEU A O 1
ATOM 640 N N . PRO A 1 81 ? 18.418 9.646 -14.968 1.00 91.88 81 PRO A N 1
ATOM 641 C CA . PRO A 1 81 ? 18.037 11.052 -15.060 1.00 91.88 81 PRO A CA 1
ATOM 642 C C . PRO A 1 81 ? 16.670 11.316 -14.419 1.00 91.88 81 PRO A C 1
ATOM 644 O O . PRO A 1 81 ? 15.738 10.527 -14.574 1.00 91.88 81 PRO A O 1
ATOM 647 N N . THR A 1 82 ? 16.493 12.484 -13.799 1.00 91.69 82 THR A N 1
ATOM 648 C CA . THR A 1 82 ? 15.251 12.842 -13.088 1.00 91.69 82 THR A CA 1
ATOM 649 C C . THR A 1 82 ? 14.000 12.744 -13.969 1.00 91.69 82 THR A C 1
ATOM 651 O O . THR A 1 82 ? 12.949 12.319 -13.503 1.00 91.69 82 THR A O 1
ATOM 654 N N . SER A 1 83 ? 14.101 13.081 -15.260 1.00 92.56 83 SER A N 1
ATOM 655 C CA . SER A 1 83 ? 12.986 12.947 -16.209 1.00 92.56 83 SER A CA 1
ATOM 656 C C . SER A 1 83 ? 12.544 11.496 -16.424 1.00 92.56 83 SER A C 1
ATOM 658 O O . SER A 1 83 ? 11.359 11.250 -16.629 1.00 92.56 83 SER A O 1
ATOM 660 N N . VAL A 1 84 ? 13.478 10.543 -16.366 1.00 92.69 84 VAL A N 1
ATOM 661 C CA . VAL A 1 84 ? 13.186 9.106 -16.456 1.00 92.69 84 VAL A CA 1
ATOM 662 C C . VAL A 1 84 ? 12.559 8.620 -15.157 1.00 92.69 84 VAL A C 1
ATOM 664 O O . VAL A 1 84 ? 11.574 7.895 -15.207 1.00 92.69 84 VAL A O 1
ATOM 667 N N . VAL A 1 85 ? 13.066 9.070 -14.005 1.00 93.62 85 VAL A N 1
ATOM 668 C CA . VAL A 1 85 ? 12.480 8.734 -12.697 1.00 93.62 85 VAL A CA 1
ATOM 669 C C . VAL A 1 85 ? 11.022 9.190 -12.616 1.00 93.62 85 VAL A C 1
ATOM 671 O O . VAL A 1 85 ? 10.173 8.400 -12.221 1.00 93.62 85 VAL A O 1
ATOM 674 N N . PHE A 1 86 ? 10.694 10.407 -13.069 1.00 93.69 86 PHE A N 1
ATOM 675 C CA . PHE A 1 86 ? 9.298 10.859 -13.145 1.00 93.69 86 PHE A CA 1
ATOM 676 C C . PHE A 1 86 ? 8.442 9.987 -14.071 1.00 93.69 86 PHE A C 1
ATOM 678 O O . PHE A 1 86 ? 7.340 9.598 -13.694 1.00 93.69 86 PHE A O 1
ATOM 685 N N . ALA A 1 87 ? 8.955 9.628 -15.251 1.00 94.12 87 ALA A N 1
ATOM 686 C CA . ALA A 1 87 ? 8.235 8.752 -16.172 1.00 94.12 87 ALA A CA 1
ATOM 687 C C . ALA A 1 87 ? 8.011 7.343 -15.587 1.00 94.12 87 ALA A C 1
ATOM 689 O O . ALA A 1 87 ? 6.958 6.750 -15.812 1.00 94.12 87 ALA A O 1
ATOM 690 N N . LEU A 1 88 ? 8.966 6.820 -14.811 1.00 94.44 88 LEU A N 1
ATOM 691 C CA . LEU A 1 88 ? 8.812 5.565 -14.072 1.00 94.44 88 LEU A CA 1
ATOM 692 C C . LEU A 1 88 ? 7.774 5.694 -12.952 1.00 94.44 88 LEU A C 1
ATOM 694 O O . LEU A 1 88 ? 6.946 4.799 -12.807 1.00 94.44 88 LEU A O 1
ATOM 698 N N . SER A 1 89 ? 7.755 6.805 -12.210 1.00 95.00 89 SER A N 1
ATOM 699 C CA . SER A 1 89 ? 6.707 7.074 -11.217 1.00 95.00 89 SER A CA 1
ATOM 700 C C . SER A 1 89 ? 5.314 7.050 -11.855 1.00 95.00 89 SER A C 1
ATOM 702 O O . SER A 1 89 ? 4.409 6.413 -11.321 1.00 95.00 89 SER A O 1
ATOM 704 N N . ASP A 1 90 ? 5.147 7.663 -13.032 1.00 95.00 90 ASP A N 1
ATOM 705 C CA . ASP A 1 90 ? 3.880 7.638 -13.776 1.00 95.00 90 ASP A CA 1
ATOM 706 C C . ASP A 1 90 ? 3.469 6.214 -14.185 1.00 95.00 90 ASP A C 1
ATOM 708 O O . ASP A 1 90 ? 2.282 5.881 -14.180 1.00 95.00 90 ASP A O 1
ATOM 712 N N . VAL A 1 91 ? 4.435 5.355 -14.535 1.00 95.62 91 VAL A N 1
ATOM 713 C CA . VAL A 1 91 ? 4.185 3.933 -14.826 1.00 95.62 91 VAL A CA 1
ATOM 714 C C . VAL A 1 91 ? 3.730 3.199 -13.564 1.00 95.62 91 VAL A C 1
ATOM 716 O O . VAL A 1 91 ? 2.756 2.453 -13.625 1.00 95.62 91 VAL A O 1
ATOM 719 N N . ILE A 1 92 ? 4.369 3.434 -12.414 1.00 96.19 92 ILE A N 1
ATOM 720 C CA . ILE A 1 92 ? 3.975 2.815 -11.138 1.00 96.19 92 ILE A CA 1
ATOM 721 C C . ILE A 1 92 ? 2.553 3.239 -10.747 1.00 96.19 92 ILE A C 1
ATOM 723 O O . ILE A 1 92 ? 1.743 2.389 -10.383 1.00 96.19 92 ILE A O 1
ATOM 727 N N . VAL A 1 93 ? 2.210 4.524 -10.878 1.00 94.69 93 VAL A N 1
ATOM 728 C CA . VAL A 1 93 ? 0.848 5.024 -10.614 1.00 94.69 93 VAL A CA 1
ATOM 729 C C . VAL A 1 93 ? -0.169 4.419 -11.590 1.00 94.69 93 VAL A C 1
ATOM 731 O O . VAL A 1 93 ? -1.280 4.070 -11.193 1.00 94.69 93 VAL A O 1
ATOM 734 N N . HIS A 1 94 ? 0.202 4.236 -12.859 1.00 94.50 94 HIS A N 1
ATOM 735 C CA . HIS A 1 94 ? -0.645 3.542 -13.828 1.00 94.50 94 HIS A CA 1
ATOM 736 C C . HIS A 1 94 ? -0.890 2.075 -13.435 1.00 94.50 94 HIS A C 1
ATOM 738 O O . HIS A 1 94 ? -2.040 1.639 -13.395 1.0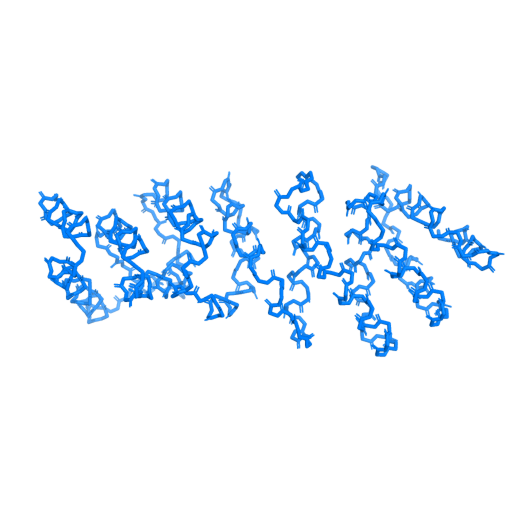0 94.50 94 HIS A O 1
ATOM 744 N N . LEU A 1 95 ? 0.168 1.333 -13.088 1.00 94.44 95 LEU A N 1
ATOM 745 C CA . LEU A 1 95 ? 0.082 -0.057 -12.630 1.00 94.44 95 LEU A CA 1
ATOM 746 C C . LEU A 1 95 ? -0.770 -0.187 -11.363 1.00 94.44 95 LEU A C 1
ATOM 748 O O . LEU A 1 95 ? -1.632 -1.062 -11.287 1.00 94.44 95 LEU A O 1
ATOM 752 N N . HIS A 1 96 ? -0.581 0.717 -10.400 1.00 93.75 96 HIS A N 1
ATOM 753 C CA . HIS A 1 96 ? -1.397 0.804 -9.190 1.00 93.75 96 HIS A CA 1
ATOM 754 C C . HIS A 1 96 ? -2.891 0.910 -9.500 1.00 93.75 96 HIS A C 1
ATOM 756 O O . HIS A 1 96 ? -3.694 0.227 -8.866 1.00 93.75 96 HIS A O 1
ATOM 762 N N . GLY A 1 97 ? -3.265 1.699 -10.511 1.00 90.19 97 GLY A N 1
ATOM 763 C CA . GLY A 1 97 ? -4.648 1.831 -10.968 1.00 90.19 97 GLY A CA 1
ATOM 764 C C . GLY A 1 97 ? -5.311 0.497 -11.338 1.00 90.19 97 GLY A C 1
ATOM 765 O O . GLY A 1 97 ? -6.531 0.373 -11.223 1.00 90.19 97 GLY A O 1
ATOM 766 N N . HIS A 1 98 ? -4.514 -0.504 -11.720 1.00 90.94 98 HIS A N 1
ATOM 767 C CA . HIS A 1 98 ? -4.955 -1.838 -12.116 1.00 90.94 98 HIS A CA 1
ATOM 768 C C . HIS A 1 98 ? -4.785 -2.911 -11.028 1.00 90.94 98 HIS A C 1
ATOM 770 O O . HIS A 1 98 ? -5.259 -4.030 -11.229 1.00 90.94 98 HIS A O 1
ATOM 776 N N . LEU A 1 99 ? -4.172 -2.591 -9.878 1.00 89.75 99 LEU A N 1
ATOM 777 C CA . LEU A 1 99 ? -3.783 -3.554 -8.839 1.00 89.75 99 LEU A CA 1
ATOM 778 C C . LEU A 1 99 ? -4.929 -4.503 -8.460 1.00 89.75 99 LEU A C 1
ATOM 780 O O . LEU A 1 99 ? -4.820 -5.709 -8.637 1.00 89.75 99 LEU A O 1
ATOM 784 N N . LEU A 1 100 ? -6.077 -3.987 -8.021 1.00 84.62 100 LEU A N 1
ATOM 785 C CA . LEU A 1 100 ? -7.168 -4.847 -7.532 1.00 84.62 100 LEU A CA 1
ATOM 786 C C . LEU A 1 100 ? -7.857 -5.692 -8.623 1.00 84.62 100 LEU A C 1
ATOM 788 O O . LEU A 1 100 ? -8.635 -6.583 -8.295 1.00 84.62 100 LEU A O 1
ATOM 792 N N . GLN A 1 101 ? -7.598 -5.419 -9.905 1.00 85.56 101 GLN A N 1
ATOM 793 C CA . GLN A 1 101 ? -8.204 -6.120 -11.047 1.00 85.56 101 GLN A CA 1
ATOM 794 C C . GLN A 1 101 ? -7.227 -7.062 -11.762 1.00 85.56 101 GLN A C 1
ATOM 796 O O . GLN A 1 101 ? -7.640 -7.808 -12.651 1.00 85.56 101 GLN A O 1
ATOM 801 N N . ALA A 1 102 ? -5.941 -7.007 -11.415 1.00 88.81 102 ALA A N 1
ATOM 802 C CA . ALA A 1 102 ? -4.901 -7.800 -12.048 1.00 88.81 102 ALA A CA 1
ATOM 803 C C . ALA A 1 102 ? -4.948 -9.280 -11.608 1.00 88.81 102 ALA A C 1
ATOM 805 O O . ALA A 1 102 ? -5.621 -9.644 -10.643 1.00 88.81 102 ALA A O 1
ATOM 806 N N . THR A 1 103 ? -4.229 -10.147 -12.324 1.00 89.56 103 THR A N 1
ATOM 807 C CA . THR A 1 103 ? -4.033 -11.554 -11.930 1.00 89.56 103 THR A CA 1
ATOM 808 C C . THR A 1 103 ? -3.181 -11.649 -10.657 1.00 89.56 103 THR A C 1
ATOM 810 O O . THR A 1 103 ? -2.392 -10.739 -10.422 1.00 89.56 103 THR A O 1
ATOM 813 N N . PRO A 1 104 ? -3.261 -12.729 -9.855 1.00 86.31 104 PRO A N 1
ATOM 814 C CA . PRO A 1 104 ? -2.493 -12.848 -8.607 1.00 86.31 104 PRO A CA 1
ATOM 815 C C . PRO A 1 104 ? -0.983 -12.601 -8.775 1.00 86.31 104 PRO A C 1
ATOM 817 O O . PRO A 1 104 ? -0.394 -11.831 -8.021 1.00 86.31 104 PRO A O 1
ATOM 820 N N . ASP A 1 105 ? -0.378 -13.158 -9.828 1.00 85.25 105 ASP A N 1
ATOM 821 C CA . ASP A 1 105 ? 1.050 -12.963 -10.120 1.00 85.25 105 ASP A CA 1
ATOM 822 C C . ASP A 1 105 ? 1.375 -11.500 -10.467 1.00 85.25 105 ASP A C 1
ATOM 824 O O . ASP A 1 105 ? 2.422 -10.964 -10.101 1.00 85.25 105 ASP A O 1
ATOM 828 N N . ALA A 1 106 ? 0.474 -10.815 -11.178 1.00 90.94 106 ALA A N 1
ATOM 829 C CA . ALA A 1 106 ? 0.618 -9.395 -11.482 1.00 90.94 106 ALA A CA 1
ATOM 830 C C . ALA A 1 106 ? 0.378 -8.524 -10.242 1.00 90.94 106 ALA A C 1
ATOM 832 O O . ALA A 1 106 ? 1.080 -7.536 -10.053 1.00 90.94 106 ALA A O 1
ATOM 833 N N . GLN A 1 107 ? -0.585 -8.884 -9.392 1.00 91.81 107 GLN A N 1
ATOM 834 C CA . GLN A 1 107 ? -0.918 -8.152 -8.173 1.00 91.81 107 GLN A CA 1
ATOM 835 C C . GLN A 1 107 ? 0.281 -8.033 -7.246 1.00 91.81 107 GLN A C 1
ATOM 837 O O . GLN A 1 107 ? 0.596 -6.930 -6.799 1.00 91.81 107 GLN A O 1
ATOM 842 N N . ASP A 1 108 ? 0.977 -9.144 -7.005 1.00 91.38 108 ASP A N 1
ATOM 843 C CA . ASP A 1 108 ? 2.120 -9.129 -6.104 1.00 91.38 108 ASP A CA 1
ATOM 844 C C . ASP A 1 108 ? 3.270 -8.278 -6.651 1.00 91.38 108 ASP A C 1
ATOM 84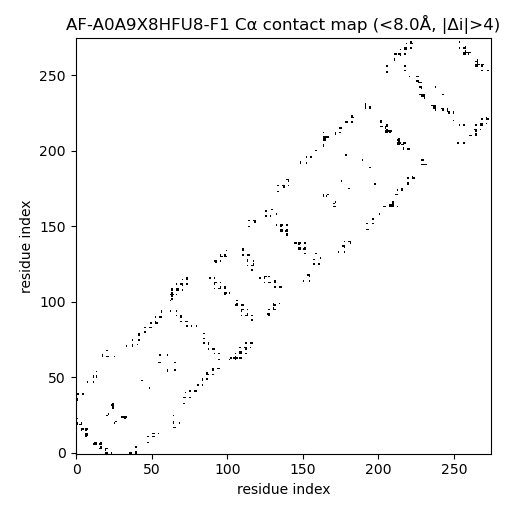6 O O . ASP A 1 108 ? 3.805 -7.433 -5.932 1.00 91.38 108 ASP A O 1
ATOM 850 N N . ALA A 1 109 ? 3.580 -8.415 -7.944 1.00 93.06 109 ALA A N 1
ATOM 851 C CA . ALA A 1 109 ? 4.598 -7.604 -8.605 1.00 93.06 109 ALA A CA 1
ATOM 852 C C . ALA A 1 109 ? 4.246 -6.102 -8.595 1.00 93.06 109 ALA A C 1
ATOM 854 O O . ALA A 1 109 ? 5.099 -5.264 -8.300 1.00 93.06 109 ALA A O 1
ATOM 855 N N . ILE A 1 110 ? 2.986 -5.739 -8.868 1.00 95.62 110 ILE A N 1
ATOM 856 C CA . ILE A 1 110 ? 2.521 -4.343 -8.815 1.00 95.62 110 ILE A CA 1
ATOM 857 C C . ILE A 1 110 ? 2.638 -3.797 -7.387 1.00 95.62 110 ILE A C 1
ATOM 859 O O . ILE A 1 110 ? 3.106 -2.671 -7.201 1.00 95.62 110 ILE A O 1
ATOM 863 N N . ALA A 1 111 ? 2.241 -4.583 -6.381 1.00 93.81 111 ALA A N 1
ATOM 864 C CA . ALA A 1 111 ? 2.338 -4.191 -4.980 1.00 93.81 111 ALA A CA 1
ATOM 865 C C . ALA A 1 111 ? 3.792 -3.928 -4.566 1.00 93.81 111 ALA A C 1
ATOM 867 O O . ALA A 1 111 ? 4.066 -2.865 -4.015 1.00 93.81 111 ALA A O 1
ATOM 868 N N . GLN A 1 112 ? 4.729 -4.808 -4.940 1.00 93.75 112 GLN A N 1
ATOM 869 C CA . GLN A 1 112 ? 6.162 -4.612 -4.685 1.00 93.75 112 GLN A CA 1
ATOM 870 C C . GLN A 1 112 ? 6.687 -3.304 -5.299 1.00 93.75 112 GLN A C 1
ATOM 872 O O . GLN A 1 112 ? 7.465 -2.589 -4.665 1.00 93.75 112 GLN A O 1
ATOM 877 N N . CYS A 1 113 ? 6.241 -2.941 -6.506 1.00 94.69 113 CYS A N 1
ATOM 878 C CA . CYS A 1 113 ? 6.646 -1.678 -7.125 1.00 94.69 113 CYS A CA 1
ATOM 879 C C . CYS A 1 113 ? 6.061 -0.467 -6.378 1.00 94.69 113 CYS A C 1
ATOM 881 O O . CYS A 1 113 ? 6.752 0.533 -6.185 1.00 94.69 113 CYS A O 1
ATOM 883 N N . CYS A 1 114 ? 4.810 -0.557 -5.915 1.00 95.69 114 CYS A N 1
ATOM 884 C CA . CYS A 1 114 ? 4.182 0.490 -5.109 1.00 95.69 114 CYS A CA 1
ATOM 885 C C . CYS A 1 114 ? 4.872 0.650 -3.741 1.00 95.69 114 CYS A C 1
ATOM 887 O O . CYS A 1 114 ? 5.087 1.775 -3.295 1.00 95.69 114 CYS A O 1
ATOM 889 N N . GLU A 1 115 ? 5.264 -0.452 -3.096 1.00 94.31 115 GLU A N 1
ATOM 890 C CA . GLU A 1 115 ? 6.051 -0.440 -1.856 1.00 94.31 115 GLU A CA 1
ATOM 891 C C . GLU A 1 115 ? 7.406 0.227 -2.072 1.00 94.31 115 GLU A C 1
ATOM 893 O O . GLU A 1 115 ? 7.769 1.137 -1.332 1.00 94.31 115 GLU A O 1
ATOM 898 N N . ALA A 1 116 ? 8.138 -0.165 -3.118 1.00 94.25 116 ALA A N 1
ATOM 899 C CA . ALA A 1 116 ? 9.433 0.429 -3.434 1.00 94.25 116 ALA A CA 1
ATOM 900 C C . ALA A 1 116 ? 9.319 1.930 -3.754 1.00 94.25 116 ALA A C 1
ATOM 902 O O . ALA A 1 116 ? 10.214 2.710 -3.414 1.00 94.25 116 ALA A O 1
ATOM 903 N N . PHE A 1 117 ? 8.215 2.353 -4.376 1.00 95.25 117 PHE A N 1
ATOM 904 C CA . PHE A 1 117 ? 7.917 3.761 -4.619 1.00 95.25 117 PHE A CA 1
ATOM 905 C C . PHE A 1 117 ? 7.673 4.520 -3.310 1.00 95.25 117 PHE A C 1
ATOM 907 O O . PHE A 1 117 ? 8.309 5.549 -3.079 1.00 95.25 117 PHE A O 1
ATOM 914 N N . TRP A 1 118 ? 6.843 3.972 -2.418 1.00 94.12 118 TRP A N 1
ATOM 915 C CA . TRP A 1 118 ? 6.579 4.542 -1.096 1.00 94.12 118 TRP A CA 1
ATOM 916 C C . TRP A 1 118 ? 7.840 4.642 -0.231 1.00 94.12 118 TRP A C 1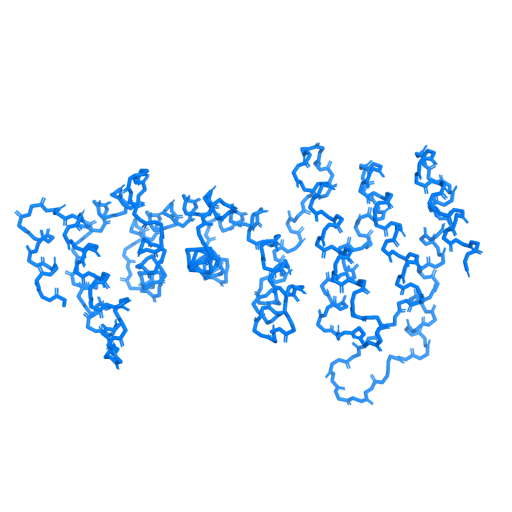
ATOM 918 O O . TRP A 1 118 ? 8.204 5.729 0.212 1.00 94.12 118 TRP A O 1
ATOM 928 N N . ILE A 1 119 ? 8.568 3.534 -0.072 1.00 92.44 119 ILE A N 1
ATOM 929 C CA . ILE A 1 119 ? 9.776 3.440 0.764 1.00 92.44 119 ILE A CA 1
ATOM 930 C C . ILE A 1 119 ? 10.879 4.384 0.266 1.00 92.44 119 ILE A C 1
ATOM 932 O O . ILE A 1 119 ? 11.678 4.895 1.052 1.00 92.44 119 ILE A O 1
ATOM 936 N N . SER A 1 120 ? 10.923 4.669 -1.037 1.00 91.38 120 SER A N 1
ATOM 937 C CA . SER A 1 120 ? 11.879 5.629 -1.596 1.00 91.38 120 SER A CA 1
ATOM 938 C C . SER A 1 120 ? 11.579 7.096 -1.256 1.00 91.38 120 SER A C 1
ATOM 940 O O . SER A 1 120 ? 12.394 7.957 -1.581 1.00 91.38 120 SER A O 1
ATOM 942 N N . HIS A 1 121 ? 10.444 7.391 -0.607 1.00 88.94 121 HIS A N 1
ATOM 943 C CA . HIS A 1 121 ? 9.979 8.747 -0.285 1.00 88.94 121 HIS A CA 1
ATOM 944 C C . HIS A 1 121 ? 9.932 9.670 -1.518 1.00 88.94 121 HIS A C 1
ATOM 946 O O . HIS A 1 121 ? 10.189 10.874 -1.435 1.00 88.94 121 HIS A O 1
ATOM 952 N N . ALA A 1 122 ? 9.632 9.100 -2.688 1.00 87.50 122 ALA A N 1
ATOM 953 C CA . ALA A 1 122 ? 9.546 9.845 -3.933 1.00 87.50 122 ALA A CA 1
ATOM 954 C C . ALA A 1 122 ? 8.313 10.764 -3.950 1.00 87.50 122 ALA A C 1
ATOM 956 O O . ALA A 1 122 ? 7.273 10.476 -3.352 1.00 87.50 122 ALA A O 1
ATOM 957 N N . SER A 1 123 ? 8.408 11.889 -4.662 1.00 87.75 123 SER A N 1
ATOM 958 C CA . SER A 1 123 ? 7.303 12.847 -4.734 1.00 87.75 123 SER A CA 1
ATOM 959 C C . SER A 1 123 ? 6.081 12.223 -5.410 1.00 87.75 123 SER A C 1
ATOM 961 O O . SER A 1 123 ? 6.190 11.711 -6.524 1.00 87.75 123 SER A O 1
ATOM 963 N N . GLY A 1 124 ? 4.919 12.319 -4.761 1.00 87.00 124 GLY A N 1
ATOM 964 C CA . GLY A 1 124 ? 3.665 11.751 -5.260 1.00 87.00 124 GLY A CA 1
ATOM 965 C C . GLY A 1 124 ? 3.438 10.280 -4.896 1.00 87.00 124 GLY A C 1
ATOM 966 O O . GLY A 1 124 ? 2.451 9.707 -5.351 1.00 87.00 124 GLY A O 1
ATOM 967 N N . ALA A 1 125 ? 4.285 9.672 -4.054 1.00 90.31 125 ALA A N 1
ATOM 968 C CA . ALA A 1 125 ? 4.108 8.288 -3.596 1.00 90.31 125 ALA A CA 1
ATOM 969 C C . ALA A 1 125 ? 2.780 8.033 -2.859 1.00 90.31 125 ALA A C 1
ATOM 971 O O . ALA A 1 125 ? 2.261 6.922 -2.846 1.00 90.31 125 ALA A O 1
ATOM 972 N N . GLU A 1 126 ? 2.167 9.079 -2.320 1.00 89.06 126 GLU A N 1
ATOM 973 C CA . GLU A 1 126 ? 0.841 9.051 -1.696 1.00 89.06 126 GLU A CA 1
ATOM 974 C C . GLU A 1 126 ? -0.241 8.505 -2.649 1.00 89.06 126 GLU A C 1
ATOM 976 O O . GLU A 1 126 ? -1.200 7.871 -2.208 1.00 89.06 126 GLU A O 1
ATOM 981 N N . ALA A 1 127 ? -0.062 8.674 -3.967 1.00 88.94 127 ALA A N 1
ATOM 982 C CA . ALA A 1 127 ? -1.007 8.223 -4.987 1.00 88.94 127 ALA A CA 1
ATOM 983 C C . ALA A 1 127 ? -1.186 6.696 -5.029 1.00 88.94 127 ALA A C 1
ATOM 985 O O . ALA A 1 127 ? -2.249 6.229 -5.439 1.00 88.94 127 ALA A O 1
ATOM 986 N N . VAL A 1 128 ? -0.187 5.917 -4.586 1.00 90.31 128 VAL A N 1
ATOM 987 C CA . VAL A 1 128 ? -0.254 4.445 -4.615 1.00 90.31 128 VAL A CA 1
ATOM 988 C C . VAL A 1 128 ? -0.806 3.825 -3.326 1.00 90.31 128 VAL A C 1
ATOM 990 O O . VAL A 1 128 ? -1.144 2.643 -3.279 1.00 90.31 128 VAL A O 1
ATOM 993 N N . ILE A 1 129 ? -0.997 4.616 -2.275 1.00 86.38 129 ILE A N 1
ATOM 994 C CA . ILE A 1 129 ? -1.500 4.131 -0.983 1.00 86.38 129 ILE A CA 1
ATOM 995 C C . ILE A 1 129 ? -2.948 3.606 -1.017 1.00 86.38 129 ILE A C 1
ATOM 997 O O . ILE A 1 129 ? -3.191 2.545 -0.433 1.00 86.38 129 ILE A O 1
ATOM 1001 N N . PRO A 1 130 ? -3.899 4.237 -1.740 1.00 81.31 130 PRO A N 1
ATOM 1002 C CA . PRO A 1 130 ? -5.306 3.832 -1.785 1.00 81.31 130 PRO A CA 1
ATOM 1003 C C . PRO A 1 130 ? -5.609 2.348 -2.005 1.00 81.31 130 PRO A C 1
ATOM 1005 O O . PRO A 1 130 ? -6.511 1.810 -1.370 1.00 81.31 130 PRO A O 1
ATOM 1008 N N . GLN A 1 131 ? -4.890 1.696 -2.924 1.00 83.19 131 GLN A N 1
ATOM 1009 C CA . GLN A 1 131 ? -5.087 0.280 -3.266 1.00 83.19 131 GLN A CA 1
ATOM 1010 C C . GLN A 1 131 ? -4.002 -0.625 -2.673 1.00 83.19 131 GLN A C 1
ATOM 1012 O O . GLN A 1 131 ? -4.286 -1.791 -2.402 1.00 83.19 131 GLN A O 1
ATOM 1017 N N . LEU A 1 132 ? -2.795 -0.098 -2.422 1.00 86.44 132 LEU A N 1
ATOM 1018 C CA . LEU A 1 132 ? -1.691 -0.875 -1.861 1.00 86.44 132 LEU A CA 1
ATOM 1019 C C . LEU A 1 132 ? -2.014 -1.385 -0.456 1.00 86.44 132 LEU A C 1
ATOM 1021 O O . LEU A 1 132 ? -1.864 -2.573 -0.184 1.00 86.44 132 LEU A O 1
ATOM 1025 N N . ILE A 1 133 ? -2.478 -0.500 0.432 1.00 79.69 133 ILE A N 1
ATOM 1026 C CA . ILE A 1 133 ? -2.740 -0.874 1.824 1.00 79.69 133 ILE A CA 1
ATOM 1027 C C . ILE A 1 133 ? -3.849 -1.927 1.929 1.00 79.69 133 ILE A C 1
ATOM 1029 O O . ILE A 1 133 ? -3.616 -2.941 2.587 1.00 79.69 133 ILE A O 1
ATOM 1033 N N . PRO A 1 134 ? -5.023 -1.772 1.279 1.00 74.81 134 PRO A N 1
ATOM 1034 C CA . PRO A 1 134 ? -6.033 -2.823 1.296 1.00 74.81 134 PRO A CA 1
ATOM 1035 C C . PRO A 1 134 ? -5.513 -4.162 0.772 1.00 74.81 134 PRO A C 1
ATOM 1037 O O . PRO A 1 134 ? -5.789 -5.186 1.390 1.00 74.81 134 PRO A O 1
ATOM 1040 N N . TYR A 1 135 ? -4.736 -4.157 -0.317 1.00 82.56 135 TYR A N 1
ATOM 1041 C CA . TYR A 1 135 ? -4.149 -5.377 -0.871 1.00 82.56 135 TYR A CA 1
ATOM 1042 C C . TYR A 1 135 ? -3.205 -6.065 0.126 1.00 82.56 135 TYR A C 1
ATOM 1044 O O . TYR A 1 135 ? -3.393 -7.241 0.433 1.00 82.56 135 TYR A O 1
ATOM 1052 N N . LEU A 1 136 ? -2.227 -5.334 0.674 1.00 79.62 136 LEU A N 1
ATOM 1053 C CA . LEU A 1 136 ? -1.252 -5.885 1.620 1.00 79.62 136 LEU A CA 1
ATOM 1054 C C . LEU A 1 136 ? -1.905 -6.378 2.904 1.00 79.62 136 LEU A C 1
ATOM 1056 O O . LEU A 1 136 ? -1.464 -7.384 3.458 1.00 79.62 136 LEU A O 1
ATOM 1060 N N . VAL A 1 137 ? -2.952 -5.691 3.370 1.00 73.56 137 VAL A N 1
ATOM 1061 C CA . VAL A 1 137 ? -3.701 -6.186 4.516 1.00 73.56 137 VAL A CA 1
ATOM 1062 C C . VAL A 1 137 ? -4.333 -7.515 4.154 1.00 73.56 137 VAL A C 1
ATOM 1064 O O . VAL A 1 137 ? -3.997 -8.474 4.824 1.00 73.56 137 VAL A O 1
ATOM 1067 N N . VAL A 1 138 ? -5.137 -7.610 3.086 1.00 73.94 138 VAL A N 1
ATOM 1068 C CA . VAL A 1 138 ? -5.770 -8.877 2.666 1.00 73.94 138 VAL A CA 1
ATOM 1069 C C . VAL A 1 138 ? -4.752 -10.015 2.556 1.00 73.94 138 VAL A C 1
ATOM 1071 O O . VAL A 1 138 ? -4.985 -11.076 3.119 1.00 73.94 138 VAL A O 1
ATOM 1074 N N . GLN A 1 139 ? -3.586 -9.777 1.952 1.00 76.69 139 GLN A N 1
ATOM 1075 C CA . GLN A 1 139 ? -2.507 -10.773 1.878 1.00 76.69 139 GLN A CA 1
ATOM 1076 C C . GLN A 1 139 ? -1.974 -11.204 3.252 1.00 76.69 139 GLN A C 1
ATOM 1078 O O . GLN A 1 139 ? -1.688 -12.379 3.467 1.00 76.69 139 GLN A O 1
ATOM 1083 N N . ALA A 1 140 ? -1.851 -10.270 4.197 1.00 70.25 140 ALA A N 1
ATOM 1084 C CA . ALA A 1 140 ? -1.474 -10.576 5.574 1.00 70.25 140 ALA A CA 1
ATOM 1085 C C . ALA A 1 140 ? -2.570 -11.334 6.349 1.00 70.25 140 ALA A C 1
ATOM 1087 O O . ALA A 1 140 ? -2.271 -11.874 7.412 1.00 70.25 140 ALA A O 1
ATOM 1088 N N . LEU A 1 141 ? -3.817 -11.356 5.853 1.00 63.16 141 LEU A N 1
ATOM 1089 C CA . LEU A 1 141 ? -4.942 -12.068 6.478 1.00 63.16 141 LEU A CA 1
ATOM 1090 C C . LEU A 1 141 ? -5.161 -13.445 5.857 1.00 63.16 141 LEU A C 1
ATOM 1092 O O . LEU A 1 141 ? -5.446 -14.391 6.581 1.00 63.16 141 LEU A O 1
ATOM 1096 N N . ASP A 1 142 ? -5.024 -13.551 4.533 1.00 64.50 142 ASP A N 1
ATOM 1097 C CA . ASP A 1 142 ? -5.273 -14.778 3.766 1.00 64.50 142 ASP A CA 1
ATOM 1098 C C . ASP A 1 142 ? -4.177 -15.841 3.974 1.00 64.50 142 ASP A C 1
ATOM 1100 O O . ASP A 1 142 ? -4.357 -17.011 3.633 1.00 64.50 142 ASP A O 1
ATOM 1104 N N . GLY A 1 143 ? -3.045 -15.469 4.572 1.00 55.31 143 GLY A N 1
ATOM 1105 C CA . GLY A 1 143 ? -2.050 -16.418 5.045 1.00 55.31 143 GLY A CA 1
ATOM 1106 C C . GLY A 1 143 ? -1.231 -15.843 6.188 1.00 55.31 143 GLY A C 1
ATOM 1107 O O . GLY A 1 143 ? -0.856 -14.673 6.162 1.00 55.31 143 GLY A O 1
ATOM 1108 N N . GLU A 1 144 ? -0.865 -16.692 7.151 1.00 51.47 144 GLU A N 1
ATOM 1109 C CA . GLU A 1 144 ? 0.120 -16.417 8.213 1.00 51.47 144 GLU A CA 1
ATOM 1110 C C . GLU A 1 144 ? 1.547 -16.228 7.644 1.00 51.47 144 GLU A C 1
ATOM 1112 O O . GLU A 1 144 ? 2.549 -16.723 8.166 1.00 51.47 144 GLU A O 1
ATOM 1117 N N . THR A 1 145 ? 1.678 -15.542 6.511 1.00 61.16 145 THR A N 1
ATOM 1118 C CA . THR A 1 145 ? 2.955 -15.275 5.879 1.00 61.16 145 THR A CA 1
ATOM 1119 C C . THR A 1 145 ? 3.573 -14.071 6.570 1.00 61.16 145 THR A C 1
ATOM 1121 O O . THR A 1 145 ? 3.233 -12.910 6.349 1.00 61.16 145 THR A O 1
ATOM 1124 N N . VAL A 1 146 ? 4.546 -14.357 7.431 1.00 63.97 146 VAL A N 1
ATOM 1125 C CA . VAL A 1 146 ? 5.395 -13.356 8.094 1.00 63.97 146 VAL A CA 1
ATOM 1126 C C . VAL A 1 146 ? 5.943 -12.314 7.095 1.00 63.97 146 VAL A C 1
ATOM 1128 O O . VAL A 1 146 ? 6.233 -11.184 7.482 1.00 63.97 146 VAL A O 1
ATOM 1131 N N . SER A 1 147 ? 6.076 -12.660 5.808 1.00 74.69 147 SER A N 1
ATOM 1132 C CA . SER A 1 147 ? 6.446 -11.742 4.723 1.00 74.69 147 SER A CA 1
ATOM 1133 C C . SER A 1 147 ? 5.407 -10.647 4.455 1.00 74.69 147 SER A C 1
ATOM 1135 O O . SER A 1 147 ? 5.801 -9.488 4.361 1.00 74.69 147 SER A O 1
ATOM 1137 N N . ALA A 1 148 ? 4.111 -10.958 4.372 1.00 70.81 148 ALA A N 1
ATOM 1138 C CA . ALA A 1 148 ? 3.069 -9.960 4.115 1.00 70.81 148 ALA A CA 1
ATOM 1139 C C . ALA A 1 148 ? 2.941 -8.960 5.277 1.00 70.81 148 ALA A C 1
ATOM 1141 O O . ALA A 1 148 ? 2.867 -7.750 5.063 1.00 70.81 148 ALA A O 1
ATOM 1142 N N . VAL A 1 149 ? 3.034 -9.444 6.522 1.00 68.62 149 VAL A N 1
ATOM 1143 C CA . VAL A 1 149 ? 3.014 -8.582 7.718 1.00 68.62 149 VAL A CA 1
ATOM 1144 C C . VAL A 1 149 ? 4.246 -7.669 7.774 1.00 68.62 149 VAL A C 1
ATOM 1146 O O . VAL A 1 149 ? 4.145 -6.509 8.176 1.00 68.62 149 VAL A O 1
ATOM 1149 N N . LYS A 1 150 ? 5.423 -8.166 7.365 1.00 76.19 150 LYS A N 1
ATOM 1150 C CA . LYS A 1 150 ? 6.643 -7.348 7.250 1.00 76.19 150 LYS A CA 1
ATOM 1151 C C . LYS A 1 150 ? 6.484 -6.247 6.204 1.00 76.19 150 LYS A C 1
ATOM 1153 O O . LYS A 1 150 ? 6.685 -5.089 6.542 1.00 76.19 150 LYS A O 1
ATOM 1158 N N . ARG A 1 151 ? 6.026 -6.593 5.001 1.00 83.94 151 ARG A N 1
ATOM 1159 C CA . ARG A 1 151 ? 5.759 -5.634 3.916 1.00 83.94 151 ARG A CA 1
ATOM 1160 C C . ARG A 1 151 ? 4.811 -4.522 4.349 1.00 83.94 151 ARG A C 1
ATOM 1162 O O . ARG A 1 151 ? 5.094 -3.343 4.175 1.00 83.94 151 ARG A O 1
ATOM 1169 N N . LEU A 1 152 ? 3.720 -4.888 5.019 1.00 76.69 152 LEU A N 1
ATOM 1170 C CA . LEU A 1 152 ? 2.764 -3.921 5.550 1.00 76.69 152 LEU A CA 1
ATOM 1171 C C . LEU A 1 152 ? 3.362 -3.031 6.653 1.00 76.69 152 LEU A C 1
ATOM 1173 O O . LEU A 1 152 ? 3.037 -1.848 6.738 1.00 76.69 152 LEU A O 1
ATOM 1177 N N . ARG A 1 153 ? 4.253 -3.578 7.492 1.00 72.75 153 ARG A N 1
ATOM 1178 C CA . ARG A 1 153 ? 5.010 -2.791 8.475 1.00 72.75 153 ARG A CA 1
ATOM 1179 C C . ARG A 1 153 ? 5.951 -1.794 7.799 1.00 72.75 153 ARG A C 1
ATOM 1181 O O . ARG A 1 153 ? 6.082 -0.680 8.304 1.00 72.75 153 ARG A O 1
ATOM 1188 N N . ASP A 1 154 ? 6.598 -2.185 6.708 1.00 81.50 154 ASP A N 1
ATOM 1189 C CA . ASP A 1 154 ? 7.558 -1.337 5.994 1.00 81.50 154 ASP A CA 1
ATOM 1190 C C . ASP A 1 154 ? 6.884 -0.103 5.370 1.00 81.50 154 ASP A C 1
ATOM 1192 O O . ASP A 1 154 ? 7.539 0.919 5.186 1.00 81.50 154 ASP A O 1
ATOM 1196 N N . VAL A 1 155 ? 5.566 -0.161 5.139 1.00 82.56 155 VAL A N 1
ATOM 1197 C CA . VAL A 1 155 ? 4.733 0.963 4.672 1.00 82.56 155 VAL A CA 1
ATOM 1198 C C . VAL A 1 155 ? 3.758 1.496 5.738 1.00 82.56 155 VAL A C 1
ATOM 1200 O O . VAL A 1 155 ? 2.783 2.173 5.413 1.00 82.56 155 VAL A O 1
ATOM 1203 N N . GLN A 1 156 ? 3.959 1.184 7.027 1.00 73.56 156 GLN A N 1
ATOM 1204 C CA . GLN A 1 156 ? 2.992 1.508 8.096 1.00 73.56 156 GLN A CA 1
ATOM 1205 C C . GLN A 1 156 ? 2.725 3.015 8.257 1.00 73.56 156 GLN A C 1
ATOM 1207 O O . GLN A 1 156 ? 1.663 3.426 8.720 1.00 73.56 156 GLN A O 1
ATOM 1212 N N . ASP A 1 157 ? 3.699 3.849 7.918 1.00 77.25 157 ASP A N 1
ATOM 1213 C CA . ASP A 1 157 ? 3.613 5.305 7.961 1.00 77.25 157 ASP A CA 1
ATOM 1214 C C . ASP A 1 157 ? 2.573 5.847 6.967 1.00 77.25 157 ASP A C 1
ATOM 1216 O O . ASP A 1 157 ? 1.888 6.829 7.274 1.00 77.25 157 ASP A O 1
ATOM 1220 N N . ALA A 1 158 ? 2.335 5.136 5.860 1.00 79.75 158 ALA A N 1
ATOM 1221 C CA . ALA A 1 158 ? 1.271 5.438 4.904 1.00 79.75 158 ALA A CA 1
ATOM 1222 C C . ALA A 1 158 ? -0.137 5.368 5.515 1.00 79.75 158 ALA A C 1
ATOM 1224 O O . ALA A 1 158 ? -1.056 6.027 5.033 1.00 79.75 158 ALA A O 1
ATOM 1225 N N . LEU A 1 159 ? -0.331 4.612 6.604 1.00 69.25 159 LEU A N 1
ATOM 1226 C CA . LEU A 1 159 ? -1.632 4.508 7.284 1.00 69.25 159 LEU A CA 1
ATOM 1227 C C . LEU A 1 159 ? -2.092 5.844 7.863 1.00 69.25 159 LEU A C 1
ATOM 1229 O O . LEU A 1 159 ? -3.289 6.056 8.067 1.00 69.25 159 LEU A O 1
ATOM 1233 N N . SER A 1 160 ? -1.154 6.753 8.135 1.00 70.12 160 SER A N 1
ATOM 1234 C CA . SER A 1 160 ? -1.482 8.109 8.569 1.00 70.12 160 SER A CA 1
ATOM 1235 C C . SER A 1 160 ? -2.241 8.883 7.488 1.00 70.12 160 SER A C 1
ATOM 1237 O O . SER A 1 160 ? -3.164 9.624 7.827 1.00 70.12 160 SER A O 1
ATOM 1239 N N . LEU A 1 161 ? -1.944 8.623 6.210 1.00 71.81 161 LEU A N 1
ATOM 1240 C CA . LEU A 1 161 ? -2.541 9.292 5.053 1.00 71.81 161 LEU A CA 1
ATOM 1241 C C . LEU A 1 161 ? -3.957 8.829 4.725 1.00 71.81 161 LEU A C 1
ATOM 1243 O O . LEU A 1 161 ? -4.646 9.487 3.950 1.00 71.81 161 LEU A O 1
ATOM 1247 N N . LEU A 1 162 ? -4.401 7.700 5.283 1.00 68.50 162 LEU A N 1
ATOM 1248 C CA . LEU A 1 162 ? -5.758 7.225 5.058 1.00 68.50 162 LEU A CA 1
ATOM 1249 C C . LEU A 1 162 ? -6.749 8.225 5.656 1.00 68.50 162 LEU A C 1
ATOM 1251 O O . LEU A 1 162 ? -6.783 8.432 6.874 1.00 68.50 162 LEU A O 1
ATOM 1255 N N . ASP A 1 163 ? -7.544 8.846 4.790 1.00 66.06 163 ASP A N 1
ATOM 1256 C CA . ASP A 1 163 ? -8.663 9.685 5.187 1.00 66.06 163 ASP A CA 1
ATOM 1257 C C . ASP A 1 163 ? -9.897 8.804 5.418 1.00 66.06 163 ASP A C 1
ATOM 1259 O O . ASP A 1 163 ? -10.485 8.249 4.489 1.00 66.06 163 ASP A O 1
ATOM 1263 N N . PHE A 1 164 ? -10.264 8.641 6.688 1.00 60.44 164 PHE A N 1
ATOM 1264 C CA . PHE A 1 164 ? -11.441 7.873 7.099 1.00 60.44 164 PHE A CA 1
ATOM 1265 C C . PHE A 1 164 ? -12.721 8.724 7.135 1.00 60.44 164 PHE A C 1
ATOM 1267 O O . PHE A 1 164 ? -13.789 8.208 7.472 1.00 60.44 164 PHE A O 1
ATOM 1274 N N . GLU A 1 165 ? -12.621 10.018 6.823 1.00 55.59 165 GLU A N 1
ATOM 1275 C CA . GLU A 1 165 ? -13.741 10.957 6.779 1.00 55.59 165 GLU A CA 1
ATOM 1276 C C . GLU A 1 165 ? -14.363 11.052 5.378 1.00 55.59 165 GLU A C 1
ATOM 1278 O O . GLU A 1 165 ? -15.504 11.508 5.247 1.00 55.59 165 GLU A O 1
ATOM 1283 N N . ASP A 1 166 ? -13.671 10.565 4.338 1.00 56.09 166 ASP A N 1
ATOM 1284 C CA . ASP A 1 166 ? -14.201 10.552 2.978 1.00 56.09 166 ASP A CA 1
ATOM 1285 C C . ASP A 1 166 ? -15.403 9.593 2.854 1.00 56.09 166 ASP A C 1
ATOM 1287 O O . ASP A 1 166 ? -15.366 8.401 3.170 1.00 56.09 166 ASP A O 1
ATOM 1291 N N . THR A 1 167 ? -16.516 10.144 2.371 1.00 50.31 167 THR A N 1
ATOM 1292 C CA . THR A 1 167 ? -17.780 9.433 2.130 1.00 50.31 167 THR A CA 1
ATOM 1293 C C . THR A 1 167 ? -17.772 8.655 0.817 1.00 50.31 167 THR A C 1
ATOM 1295 O O . THR A 1 167 ? -18.735 7.938 0.518 1.00 50.31 167 THR A O 1
ATOM 1298 N N . SER A 1 168 ? -16.689 8.740 0.034 1.00 54.62 168 SER A N 1
ATOM 1299 C CA . SER A 1 168 ? -16.482 7.876 -1.119 1.00 54.62 168 SER A CA 1
ATOM 1300 C C . SER A 1 168 ? -16.404 6.408 -0.656 1.00 54.62 168 SER A C 1
ATOM 1302 O O . SER A 1 168 ? -15.449 5.918 -0.061 1.00 54.62 168 SER A O 1
ATOM 1304 N N . SER A 1 169 ? -17.501 5.692 -0.901 1.00 49.25 169 SER A N 1
ATOM 1305 C CA . SER A 1 169 ? -17.824 4.310 -0.493 1.00 49.25 169 SER A CA 1
ATOM 1306 C C . SER A 1 169 ? -16.737 3.222 -0.628 1.00 49.25 169 SER A C 1
ATOM 1308 O O . SER A 1 169 ? -16.946 2.108 -0.151 1.00 49.25 169 SER A O 1
ATOM 1310 N N . ARG A 1 170 ? -15.579 3.495 -1.241 1.00 48.50 170 ARG A N 1
ATOM 1311 C CA . ARG A 1 170 ? -14.518 2.506 -1.489 1.00 48.50 170 ARG A CA 1
ATOM 1312 C C . ARG A 1 170 ? -13.701 2.183 -0.233 1.00 48.50 170 ARG A C 1
ATOM 1314 O O . ARG A 1 170 ? -13.429 1.012 0.003 1.00 48.50 170 ARG A O 1
ATOM 1321 N N . TYR A 1 171 ? -13.388 3.163 0.618 1.00 49.19 171 TYR A N 1
ATOM 1322 C CA . TYR A 1 171 ? -12.632 2.925 1.862 1.00 49.19 171 TYR A CA 1
ATOM 1323 C C . TYR A 1 171 ? -13.517 2.409 3.001 1.00 49.19 171 TYR A C 1
ATOM 1325 O O . TYR A 1 171 ? -13.116 1.531 3.763 1.00 49.19 171 TYR A O 1
ATOM 1333 N N . VAL A 1 172 ? -14.764 2.886 3.061 1.00 48.06 172 VAL A N 1
ATOM 1334 C CA . VAL A 1 172 ? -15.760 2.518 4.083 1.00 48.06 172 VAL A CA 1
ATOM 1335 C C . VAL A 1 172 ? -16.171 1.041 3.996 1.00 48.06 172 VAL A C 1
ATOM 1337 O O . VAL A 1 172 ? -16.482 0.435 5.019 1.00 48.06 172 VAL A O 1
ATOM 1340 N N . LEU A 1 173 ? -16.159 0.443 2.798 1.00 48.31 173 LEU A N 1
ATOM 1341 C CA . LEU A 1 173 ? -16.527 -0.965 2.575 1.00 48.31 173 LEU A CA 1
ATOM 1342 C C . LEU A 1 173 ? -15.343 -1.945 2.652 1.00 48.31 173 LEU A C 1
ATOM 1344 O O . LEU A 1 173 ? -15.570 -3.134 2.871 1.00 48.31 173 LEU A O 1
ATOM 1348 N N . LEU A 1 174 ? -14.098 -1.469 2.522 1.00 51.16 174 LEU A N 1
ATOM 1349 C CA . LEU A 1 174 ? -12.880 -2.273 2.719 1.00 51.16 174 LEU A CA 1
ATOM 1350 C C . LEU A 1 174 ? -12.452 -2.335 4.191 1.00 51.16 174 LEU A C 1
ATOM 1352 O O . LEU A 1 174 ? -11.908 -3.345 4.626 1.00 51.16 174 LEU A O 1
ATOM 1356 N N . TYR A 1 175 ? -12.766 -1.301 4.975 1.00 54.72 175 TYR A N 1
ATOM 1357 C CA . TYR A 1 175 ? -12.500 -1.228 6.415 1.00 54.72 175 TYR A CA 1
ATOM 1358 C C . TYR A 1 175 ? -13.048 -2.437 7.223 1.00 54.72 175 TYR A C 1
ATOM 1360 O O . TYR A 1 175 ? -12.314 -2.974 8.054 1.00 54.72 175 TYR A O 1
ATOM 1368 N N . PRO A 1 176 ? -14.270 -2.958 6.956 1.00 50.03 176 PRO A N 1
ATOM 1369 C CA . PRO A 1 176 ? -14.766 -4.208 7.530 1.00 50.03 176 PRO A CA 1
ATOM 1370 C C . PRO A 1 176 ? -13.954 -5.439 7.136 1.00 50.03 176 PRO A C 1
ATOM 1372 O O . PRO A 1 176 ? -13.741 -6.295 7.978 1.00 50.03 176 PRO A O 1
ATOM 1375 N N . PHE A 1 177 ? -13.511 -5.565 5.886 1.00 48.78 177 PHE A N 1
ATOM 1376 C CA . PHE A 1 177 ? -12.830 -6.778 5.419 1.00 48.78 177 PHE A CA 1
ATOM 1377 C C . PHE A 1 177 ? -11.402 -6.852 5.978 1.00 48.78 177 PHE A C 1
ATOM 1379 O O . PHE A 1 177 ? -11.010 -7.844 6.586 1.00 48.78 177 PHE A O 1
ATOM 1386 N N . VAL A 1 178 ? -10.692 -5.730 5.883 1.00 51.03 178 VAL A N 1
ATOM 1387 C CA . VAL A 1 178 ? -9.313 -5.509 6.336 1.00 51.03 178 VAL A CA 1
ATOM 1388 C C . VAL A 1 178 ? -9.170 -5.624 7.857 1.00 51.03 178 VAL A C 1
ATOM 1390 O O . VAL A 1 178 ? -8.168 -6.140 8.333 1.00 51.03 178 VAL A O 1
ATOM 1393 N N . LEU A 1 179 ? -10.155 -5.176 8.645 1.00 52.22 179 LEU A N 1
ATOM 1394 C CA . LEU A 1 179 ? -10.082 -5.277 10.109 1.00 52.22 179 LEU A CA 1
ATOM 1395 C C . LEU A 1 179 ? -10.820 -6.494 10.673 1.00 52.22 179 LEU A C 1
ATOM 1397 O O . LEU A 1 179 ? -10.400 -7.011 11.701 1.00 52.22 179 LEU A O 1
ATOM 1401 N N . SER A 1 180 ? -11.895 -6.979 10.039 1.00 50.28 180 SER A N 1
ATOM 1402 C CA . SER A 1 180 ? -12.650 -8.125 10.563 1.00 50.28 180 SER A CA 1
ATOM 1403 C C . SER A 1 180 ? -11.991 -9.463 10.244 1.00 50.28 180 SER A C 1
ATOM 1405 O O . SER A 1 180 ? -11.976 -10.294 11.141 1.00 50.28 180 SER A O 1
ATOM 1407 N N . HIS A 1 181 ? -11.443 -9.713 9.045 1.00 46.47 181 HIS A N 1
ATOM 1408 C CA . HIS A 1 181 ? -10.741 -10.991 8.801 1.00 46.47 181 HIS A CA 1
ATOM 1409 C C . HIS A 1 181 ? -9.470 -11.084 9.662 1.00 46.47 181 HIS A C 1
ATOM 1411 O O . HIS A 1 181 ? -9.216 -12.114 10.279 1.00 46.47 181 HIS A O 1
ATOM 1417 N N . ALA A 1 182 ? -8.758 -9.960 9.817 1.00 48.19 182 ALA A N 1
ATOM 1418 C CA . ALA A 1 182 ? -7.513 -9.865 10.573 1.00 48.19 182 ALA A CA 1
ATOM 1419 C C . ALA A 1 182 ? -7.676 -10.220 12.041 1.00 48.19 182 ALA A C 1
ATOM 1421 O O . ALA A 1 182 ? -6.791 -10.799 12.662 1.00 48.19 182 ALA A O 1
ATOM 1422 N N . PHE A 1 183 ? -8.822 -9.841 12.600 1.00 47.09 183 PHE A N 1
ATOM 1423 C CA . PHE A 1 183 ? -9.101 -10.017 14.012 1.00 47.09 183 PHE A CA 1
ATOM 1424 C C . PHE A 1 183 ? -9.846 -11.319 14.313 1.00 47.09 183 PHE A C 1
ATOM 1426 O O . PHE A 1 183 ? -9.761 -11.826 15.430 1.00 47.09 183 PHE A O 1
ATOM 1433 N N . PHE A 1 184 ? -10.607 -11.853 13.350 1.00 45.25 184 PHE A N 1
ATOM 1434 C CA . PHE A 1 184 ? -11.538 -12.948 13.618 1.00 45.25 184 PHE A CA 1
ATOM 1435 C C . PHE A 1 184 ? -10.864 -14.325 13.655 1.00 45.25 184 PHE A C 1
ATOM 1437 O O . PHE A 1 184 ? -11.290 -15.159 14.457 1.00 45.25 184 PHE A O 1
ATOM 1444 N N . GLU A 1 185 ? -9.792 -14.550 12.883 1.00 41.97 185 GLU A N 1
ATOM 1445 C CA . GLU A 1 185 ? -9.033 -15.813 12.937 1.00 41.97 185 GLU A CA 1
ATOM 1446 C C . GLU A 1 185 ? -7.833 -15.780 13.899 1.00 41.97 185 GLU A C 1
ATOM 1448 O O . GLU A 1 185 ? -7.525 -16.797 14.519 1.00 41.97 185 GLU A O 1
ATOM 1453 N N . ALA A 1 186 ? -7.238 -14.611 14.172 1.00 42.72 186 ALA A N 1
ATOM 1454 C CA . ALA A 1 186 ? -6.109 -14.449 15.106 1.00 42.72 186 ALA A CA 1
ATOM 1455 C C . ALA A 1 186 ? -6.513 -14.501 16.600 1.00 42.72 186 ALA A C 1
ATOM 1457 O O . ALA A 1 186 ? -5.932 -13.838 17.464 1.00 42.72 186 ALA A O 1
ATOM 1458 N N . LYS A 1 187 ? -7.540 -15.286 16.936 1.00 38.41 187 LYS A N 1
ATOM 1459 C CA . LYS A 1 187 ? -8.297 -15.201 18.191 1.00 38.41 187 LYS A CA 1
ATOM 1460 C C . LYS A 1 187 ? -7.588 -15.717 19.452 1.00 38.41 187 LYS A C 1
ATOM 1462 O O . LYS A 1 187 ? -8.267 -15.937 20.452 1.00 38.41 187 LYS A O 1
ATOM 1467 N N . GLN A 1 188 ? -6.266 -15.906 19.467 1.00 42.16 188 GLN A N 1
ATOM 1468 C CA . GLN A 1 188 ? -5.551 -16.286 20.702 1.00 42.16 188 GLN A CA 1
ATOM 1469 C C . GLN A 1 188 ? -4.161 -15.676 20.902 1.00 42.16 188 GLN A C 1
ATOM 1471 O O . GLN A 1 188 ? -3.651 -15.726 22.019 1.00 42.16 188 GLN A O 1
ATOM 1476 N N . VAL A 1 189 ? -3.565 -15.038 19.897 1.00 43.44 189 VAL A N 1
ATOM 1477 C CA . VAL A 1 189 ? -2.299 -14.315 20.055 1.00 43.44 189 VAL A CA 1
ATOM 1478 C C . VAL A 1 189 ? -2.372 -13.119 19.121 1.00 43.44 189 VAL A C 1
ATOM 1480 O O . VAL A 1 189 ? -2.157 -13.255 17.922 1.00 43.44 189 VAL A O 1
ATOM 1483 N N . CYS A 1 190 ? -2.738 -11.949 19.646 1.00 50.81 190 CYS A N 1
ATOM 1484 C CA . CYS A 1 190 ? -2.605 -10.720 18.877 1.00 50.81 190 CYS A CA 1
ATOM 1485 C C . CYS A 1 190 ? -1.108 -10.551 18.605 1.00 50.81 190 CYS A C 1
ATOM 1487 O O . CYS A 1 190 ? -0.350 -10.250 19.530 1.00 50.81 190 CYS A O 1
ATOM 1489 N N . ASP A 1 191 ? -0.667 -10.835 17.376 1.00 56.22 191 ASP A N 1
ATOM 1490 C CA . ASP A 1 191 ? 0.715 -10.596 16.985 1.00 56.22 191 ASP A CA 1
ATOM 1491 C C . ASP A 1 191 ? 1.019 -9.121 17.314 1.00 56.22 191 ASP A C 1
ATOM 1493 O O . ASP A 1 191 ? 0.274 -8.229 16.886 1.00 56.22 191 ASP A O 1
ATOM 1497 N N . PRO A 1 192 ? 2.074 -8.817 18.087 1.00 57.91 192 PRO A N 1
ATOM 1498 C CA . PRO A 1 192 ? 2.439 -7.440 18.388 1.00 57.91 192 PRO A CA 1
ATOM 1499 C C . PRO A 1 192 ? 2.620 -6.565 17.130 1.00 57.91 192 PRO A C 1
ATOM 1501 O O . PRO A 1 192 ? 2.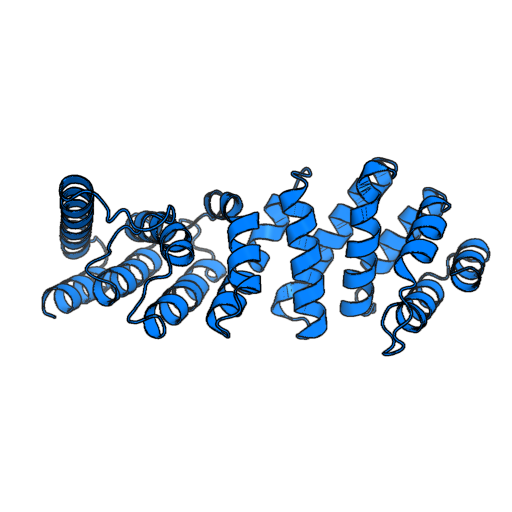490 -5.341 17.205 1.00 57.91 192 PRO A O 1
ATOM 1504 N N . MET A 1 193 ? 2.921 -7.162 15.965 1.00 55.31 193 MET A N 1
ATOM 1505 C CA . MET A 1 193 ? 2.928 -6.467 14.674 1.00 55.31 193 MET A CA 1
ATOM 1506 C C . MET A 1 193 ? 1.514 -6.004 14.287 1.00 55.31 193 MET A C 1
ATOM 1508 O O . MET A 1 193 ? 1.342 -4.850 13.899 1.00 55.31 193 MET A O 1
ATOM 1512 N N . LEU A 1 194 ? 0.516 -6.880 14.428 1.00 57.97 194 LEU A N 1
ATOM 1513 C CA . LEU A 1 194 ? -0.878 -6.606 14.086 1.00 57.97 194 LEU A CA 1
ATOM 1514 C C . LEU A 1 194 ? -1.502 -5.590 15.048 1.00 57.97 194 LEU A C 1
ATOM 1516 O O . LEU A 1 194 ? -2.208 -4.687 14.605 1.00 57.97 194 LEU A O 1
ATOM 1520 N N . TYR A 1 195 ? -1.177 -5.661 16.343 1.00 63.25 195 TYR A N 1
ATOM 1521 C CA . TYR A 1 195 ? -1.607 -4.653 17.318 1.00 63.25 195 TYR A CA 1
ATOM 1522 C C . TYR A 1 195 ? -1.156 -3.242 16.910 1.00 63.25 195 TYR A C 1
ATOM 1524 O O . TYR A 1 195 ? -1.970 -2.322 16.874 1.00 63.25 195 TYR A O 1
ATOM 1532 N N . ARG A 1 196 ? 0.123 -3.071 16.538 1.00 62.97 196 ARG A N 1
ATOM 1533 C CA . ARG A 1 196 ? 0.679 -1.768 16.118 1.00 62.97 196 ARG A CA 1
ATOM 1534 C C . ARG A 1 196 ? 0.003 -1.200 14.874 1.00 62.97 196 ARG A C 1
ATOM 1536 O O . ARG A 1 196 ? -0.078 0.016 14.734 1.00 62.97 196 ARG A O 1
ATOM 1543 N N . LEU A 1 197 ? -0.447 -2.076 13.983 1.00 62.19 197 LEU A N 1
ATOM 1544 C CA . LEU A 1 197 ? -1.162 -1.701 12.773 1.00 62.19 197 LEU A CA 1
ATOM 1545 C C . LEU A 1 197 ? -2.602 -1.274 13.084 1.00 62.19 197 LEU A C 1
ATOM 1547 O O . LEU A 1 197 ? -3.058 -0.212 12.664 1.00 62.19 197 LEU A O 1
ATOM 1551 N N . VAL A 1 198 ? -3.317 -2.113 13.833 1.00 67.19 198 VAL A N 1
ATOM 1552 C CA . VAL A 1 198 ? -4.756 -1.974 14.066 1.00 67.19 198 VAL A CA 1
ATOM 1553 C C . VAL A 1 198 ? -5.060 -0.883 15.086 1.00 67.19 198 VAL A C 1
ATOM 1555 O O . VAL A 1 198 ? -6.053 -0.181 14.925 1.00 67.19 198 VAL A O 1
ATOM 1558 N N . GLU A 1 199 ? -4.223 -0.695 16.109 1.00 72.06 199 GLU A N 1
ATOM 1559 C CA . GLU A 1 199 ? -4.448 0.289 17.174 1.00 72.06 199 GLU A CA 1
ATOM 1560 C C . GLU A 1 199 ? -4.737 1.708 16.636 1.00 72.06 199 GLU A C 1
ATOM 1562 O O . GLU A 1 199 ? -5.806 2.246 16.943 1.00 72.06 199 GLU A O 1
ATOM 1567 N N . PRO A 1 200 ? -3.869 2.341 15.820 1.00 70.88 200 PRO A N 1
ATOM 1568 C CA . PRO A 1 200 ? -4.138 3.682 15.305 1.00 70.88 200 PRO A CA 1
ATOM 1569 C C . PRO A 1 200 ? -5.357 3.719 14.375 1.00 70.88 200 PRO A C 1
ATOM 1571 O O . PRO A 1 200 ? -6.116 4.688 14.411 1.00 70.88 200 PRO A O 1
ATOM 1574 N N . MET A 1 201 ? -5.586 2.666 13.583 1.00 71.38 201 MET A N 1
ATOM 1575 C CA . MET A 1 201 ? -6.750 2.585 12.698 1.00 71.38 201 MET A CA 1
ATOM 1576 C C . MET A 1 201 ? -8.054 2.499 13.492 1.00 71.38 201 MET A C 1
ATOM 1578 O O . MET A 1 201 ? -8.993 3.220 13.167 1.00 71.38 201 MET A O 1
ATOM 1582 N N . LEU A 1 202 ? -8.100 1.678 14.544 1.00 76.88 202 LEU A N 1
ATOM 1583 C CA . LEU A 1 202 ? -9.267 1.467 15.399 1.00 76.88 202 LEU A CA 1
ATOM 1584 C C . LEU A 1 202 ? -9.718 2.775 16.054 1.00 76.88 202 LEU A C 1
ATOM 1586 O O . LEU A 1 202 ? -10.878 3.161 15.930 1.00 76.88 202 LEU A O 1
ATOM 1590 N N . TRP A 1 203 ? -8.802 3.488 16.715 1.00 82.50 203 TRP A N 1
ATOM 1591 C CA . TRP A 1 203 ? -9.143 4.728 17.424 1.00 82.50 203 TRP A CA 1
ATOM 1592 C C . TRP A 1 203 ? -9.574 5.850 16.477 1.00 82.50 203 TRP A C 1
ATOM 1594 O O . TRP A 1 203 ? -10.496 6.604 16.799 1.00 82.50 203 TRP A O 1
ATOM 1604 N N . ARG A 1 204 ? -8.953 5.939 15.294 1.00 78.38 204 ARG A N 1
ATOM 1605 C CA . ARG A 1 204 ? -9.390 6.867 14.243 1.00 78.38 204 ARG A CA 1
ATOM 1606 C C . ARG A 1 204 ? -10.773 6.493 13.714 1.00 78.38 204 ARG A C 1
ATOM 1608 O O . ARG A 1 204 ? -11.621 7.368 13.602 1.00 78.38 204 ARG A O 1
ATOM 1615 N N . GLY A 1 205 ? -11.036 5.208 13.474 1.00 78.94 205 GLY A N 1
ATOM 1616 C CA . GLY A 1 205 ? -12.335 4.728 12.999 1.00 78.94 205 GLY A CA 1
ATOM 1617 C C . GLY A 1 205 ? -13.473 4.976 13.986 1.00 78.94 205 GLY A C 1
ATOM 1618 O O . GLY A 1 205 ? -14.550 5.397 13.579 1.00 78.94 205 GLY A O 1
ATOM 1619 N N . LEU A 1 206 ? -13.225 4.793 15.287 1.00 83.88 206 LEU A N 1
ATOM 1620 C CA . LEU A 1 206 ? -14.184 5.113 16.353 1.00 83.88 206 LEU A CA 1
ATOM 1621 C C . LEU A 1 206 ? -14.529 6.609 16.415 1.00 83.88 206 LEU A C 1
ATOM 1623 O O . LEU A 1 206 ? -15.623 6.964 16.844 1.00 83.88 206 LEU A O 1
ATOM 1627 N N . SER A 1 207 ? -13.612 7.468 15.968 1.00 84.88 207 SER A N 1
ATOM 1628 C CA . SER A 1 207 ? -13.760 8.928 15.981 1.00 84.88 207 SER A CA 1
ATOM 1629 C C . SER A 1 207 ? -14.160 9.506 14.617 1.00 84.88 207 SER A C 1
ATOM 1631 O O . SER A 1 207 ? -14.238 10.723 14.474 1.00 84.88 207 SER A O 1
ATOM 1633 N N . ALA A 1 208 ? -14.400 8.659 13.610 1.00 81.81 208 ALA A N 1
ATOM 1634 C CA . ALA A 1 208 ? -14.673 9.094 12.245 1.00 81.81 208 ALA A CA 1
ATOM 1635 C C . ALA A 1 208 ? -15.997 9.866 12.136 1.00 81.81 208 ALA A C 1
ATOM 1637 O O . ALA A 1 208 ? -16.976 9.573 12.826 1.00 81.81 208 ALA A O 1
ATOM 1638 N N . THR A 1 209 ? -16.078 10.815 11.207 1.00 81.06 209 THR A N 1
ATOM 1639 C CA . THR A 1 209 ? -17.320 11.552 10.909 1.00 81.06 209 THR A CA 1
ATOM 1640 C C . THR A 1 209 ? -18.404 10.639 10.321 1.00 81.06 209 THR A C 1
ATOM 1642 O O . THR A 1 209 ? -19.589 10.795 10.630 1.00 81.06 209 THR A O 1
ATOM 1645 N N . ASN A 1 210 ? -17.999 9.630 9.545 1.00 78.38 210 ASN A N 1
ATOM 1646 C CA . ASN A 1 210 ? -18.872 8.640 8.923 1.00 78.38 210 ASN A CA 1
ATOM 1647 C C . ASN A 1 210 ? -19.396 7.609 9.942 1.00 78.38 210 ASN A C 1
ATOM 1649 O O . ASN A 1 210 ? -18.626 6.922 10.615 1.00 78.38 210 ASN A O 1
ATOM 1653 N N . ASP A 1 211 ? -20.718 7.465 10.041 1.00 83.06 211 ASP A N 1
ATOM 1654 C CA . ASP A 1 211 ? -21.343 6.594 11.035 1.00 83.06 211 ASP A CA 1
ATOM 1655 C C . ASP A 1 211 ? -21.162 5.100 10.747 1.00 83.06 211 ASP A C 1
ATOM 1657 O O . ASP A 1 211 ? -21.011 4.313 11.682 1.00 83.06 211 ASP A O 1
ATOM 1661 N N . GLN A 1 212 ? -21.103 4.703 9.477 1.00 78.88 212 GLN A N 1
ATOM 1662 C CA . GLN A 1 212 ? -20.826 3.323 9.089 1.00 78.88 212 GLN A CA 1
ATOM 1663 C C . GLN A 1 212 ? -19.386 2.915 9.446 1.00 78.88 212 GLN A C 1
ATOM 1665 O O . GLN A 1 212 ? -19.170 1.781 9.882 1.00 78.88 212 GLN A O 1
ATOM 1670 N N . VAL A 1 213 ? -18.418 3.835 9.335 1.00 77.75 213 VAL A N 1
ATOM 1671 C CA . VAL A 1 213 ? -17.032 3.612 9.792 1.00 77.75 213 VAL A CA 1
ATOM 1672 C C . VAL A 1 213 ? -16.993 3.439 11.311 1.00 77.75 213 VAL A C 1
ATOM 1674 O O . VAL A 1 213 ? -16.451 2.439 11.787 1.00 77.75 213 VAL A O 1
ATOM 1677 N N . ARG A 1 214 ? -17.643 4.335 12.074 1.00 86.81 214 ARG A N 1
ATOM 1678 C CA . ARG A 1 214 ? -17.733 4.210 13.542 1.00 86.81 214 ARG A CA 1
ATOM 1679 C C . ARG A 1 214 ? -18.399 2.906 13.970 1.00 86.81 214 ARG A C 1
ATOM 1681 O O . ARG A 1 214 ? -17.886 2.211 14.845 1.00 86.81 214 ARG A O 1
ATOM 1688 N N . LYS A 1 215 ? -19.507 2.527 13.323 1.00 82.62 215 LYS A N 1
ATOM 1689 C CA . LYS A 1 215 ? -20.203 1.254 13.559 1.00 82.62 215 LYS A CA 1
ATOM 1690 C C . LYS A 1 215 ? -19.282 0.058 13.334 1.00 82.62 215 LYS A C 1
ATOM 1692 O O . LYS A 1 215 ? -19.291 -0.871 14.138 1.00 82.62 215 LYS A O 1
ATOM 1697 N N . GLN A 1 216 ? -18.496 0.064 12.261 1.00 77.06 216 GLN A N 1
ATOM 1698 C CA . GLN A 1 216 ? -17.583 -1.037 11.975 1.00 77.06 216 GLN A CA 1
ATOM 1699 C C . GLN A 1 216 ? -16.423 -1.096 12.975 1.00 77.06 216 GLN A C 1
ATOM 1701 O O . GLN A 1 216 ? -16.106 -2.175 13.475 1.00 77.06 216 GLN A O 1
ATOM 1706 N N . ALA A 1 217 ? -15.826 0.050 13.309 1.00 79.94 217 ALA A N 1
ATOM 1707 C CA . ALA A 1 217 ? -14.786 0.138 14.330 1.00 79.94 217 ALA A CA 1
ATOM 1708 C C . ALA A 1 217 ? -15.298 -0.346 15.699 1.00 79.94 217 ALA A C 1
ATOM 1710 O O . ALA A 1 217 ? -14.590 -1.060 16.405 1.00 79.94 217 ALA A O 1
ATOM 1711 N N . ALA A 1 218 ? -16.558 -0.050 16.037 1.00 85.81 218 ALA A N 1
ATOM 1712 C CA . ALA A 1 218 ? -17.213 -0.568 17.233 1.00 85.81 218 ALA A CA 1
ATOM 1713 C C . ALA A 1 218 ? -17.301 -2.102 17.233 1.00 85.81 218 ALA A C 1
ATOM 1715 O O . ALA A 1 218 ? -16.966 -2.724 18.235 1.00 85.81 218 ALA A O 1
ATOM 1716 N N . ILE A 1 219 ? -17.705 -2.732 16.120 1.00 79.94 219 ILE A N 1
ATOM 1717 C CA . ILE A 1 219 ? -17.749 -4.204 16.017 1.00 79.94 219 ILE A CA 1
ATOM 1718 C C . ILE A 1 219 ? -16.374 -4.804 16.329 1.00 79.94 219 ILE A C 1
ATOM 1720 O O . ILE A 1 219 ? -16.292 -5.736 17.127 1.00 79.94 219 ILE A O 1
ATOM 1724 N N . VAL A 1 220 ? -15.316 -4.246 15.734 1.00 76.56 220 VAL A N 1
ATOM 1725 C CA . VAL A 1 220 ? -13.933 -4.691 15.953 1.00 76.56 220 VAL A CA 1
ATOM 1726 C C . VAL A 1 220 ? -13.547 -4.518 17.424 1.00 76.56 220 VAL A C 1
ATOM 1728 O O . VAL A 1 220 ? -13.121 -5.491 18.042 1.00 76.56 220 VAL A O 1
ATOM 1731 N N . LEU A 1 221 ? -13.811 -3.339 18.010 1.00 81.88 221 LEU A N 1
ATOM 1732 C CA . LEU A 1 221 ? -13.547 -3.050 19.423 1.00 81.88 221 LEU A CA 1
ATOM 1733 C C . LEU A 1 221 ? -14.178 -4.103 20.349 1.00 81.88 221 LEU A C 1
ATOM 1735 O O . LEU A 1 221 ? -13.505 -4.644 21.217 1.00 81.88 221 LEU A O 1
ATOM 1739 N N . PHE A 1 222 ? -15.464 -4.416 20.166 1.00 83.19 222 PHE A N 1
ATOM 1740 C CA . PHE A 1 222 ? -16.165 -5.371 21.032 1.00 83.19 222 PHE A CA 1
ATOM 1741 C C . PHE A 1 222 ? -15.761 -6.825 20.793 1.00 83.19 222 PHE A C 1
ATOM 1743 O O . PHE A 1 222 ? -15.798 -7.628 21.719 1.00 83.19 222 PHE A O 1
ATOM 1750 N N . GLN A 1 223 ? -15.392 -7.193 19.567 1.00 75.44 223 GLN A N 1
ATOM 1751 C CA . GLN A 1 223 ? -14.906 -8.543 19.276 1.00 75.44 223 GLN A CA 1
ATOM 1752 C C . GLN A 1 223 ? -13.501 -8.789 19.829 1.00 75.44 223 GLN A C 1
ATOM 1754 O O . GLN A 1 223 ? -13.198 -9.919 20.208 1.00 75.44 223 GLN A O 1
ATOM 1759 N N . GLY A 1 224 ? -12.664 -7.749 19.850 1.00 70.81 224 GLY A N 1
ATOM 1760 C CA . GLY A 1 224 ? -11.284 -7.815 20.315 1.00 70.81 224 GLY A CA 1
ATOM 1761 C C . GLY A 1 224 ? -11.057 -7.424 21.768 1.00 70.81 224 GLY A C 1
ATOM 1762 O O . GLY A 1 224 ? -9.919 -7.459 22.232 1.00 70.81 224 GLY A O 1
ATOM 1763 N N . PHE A 1 225 ? -12.111 -7.046 22.488 1.00 76.31 225 PHE A N 1
ATOM 1764 C CA . PHE A 1 225 ? -12.000 -6.644 23.881 1.00 76.31 225 PHE A CA 1
ATOM 1765 C C . PHE A 1 225 ? -11.671 -7.841 24.801 1.00 76.31 225 PHE A C 1
ATOM 1767 O O . PHE A 1 225 ? -12.317 -8.886 24.687 1.00 76.31 225 PHE A O 1
ATOM 1774 N N . PRO A 1 226 ? -10.745 -7.691 25.770 1.00 74.38 226 PRO A N 1
ATOM 1775 C CA . PRO A 1 226 ? -9.900 -6.520 26.002 1.00 74.38 226 PRO A CA 1
ATOM 1776 C C . PRO A 1 226 ? -8.634 -6.523 25.130 1.00 74.38 226 PRO A C 1
ATOM 1778 O O . PRO A 1 226 ? -7.890 -7.503 25.087 1.00 74.38 226 PRO A O 1
ATOM 1781 N N . TYR A 1 227 ? -8.330 -5.378 24.522 1.00 71.06 227 TYR A N 1
ATOM 1782 C CA . TYR A 1 227 ? -7.052 -5.134 23.858 1.00 71.06 227 TYR A CA 1
ATOM 1783 C C . TYR A 1 227 ? -5.931 -5.070 24.893 1.00 71.06 227 TYR A C 1
ATOM 1785 O O . TYR A 1 227 ? -6.034 -4.358 25.896 1.00 71.06 227 TYR A O 1
ATOM 1793 N N . GLN A 1 228 ? -4.846 -5.790 24.618 1.00 70.06 228 GLN A N 1
ATOM 1794 C CA . GLN A 1 228 ? -3.633 -5.793 25.428 1.00 70.06 228 GLN A CA 1
ATOM 1795 C C . GLN A 1 228 ? -2.461 -5.285 24.594 1.00 70.06 228 GLN A C 1
ATOM 1797 O O . GLN A 1 228 ? -2.268 -5.699 23.452 1.00 70.06 228 GLN A O 1
ATOM 1802 N N . LYS A 1 229 ? -1.656 -4.398 25.180 1.00 64.88 229 LYS A N 1
ATOM 1803 C CA . LYS A 1 229 ? -0.422 -3.920 24.560 1.00 64.88 229 LYS A CA 1
ATOM 1804 C C . LYS A 1 229 ? 0.656 -4.995 24.710 1.00 64.88 229 LYS A C 1
ATOM 1806 O O . LYS A 1 229 ? 1.016 -5.357 25.828 1.00 64.88 229 LYS A O 1
ATOM 1811 N N . PHE A 1 230 ? 1.202 -5.478 23.598 1.00 57.78 230 PHE A N 1
ATOM 1812 C CA . PHE A 1 230 ? 2.350 -6.386 23.602 1.00 57.78 230 PHE A CA 1
ATOM 1813 C C . PHE A 1 230 ? 3.625 -5.620 23.225 1.00 57.78 230 PHE A C 1
ATOM 1815 O O . PHE A 1 230 ? 3.695 -5.014 22.156 1.00 57.78 230 PHE A O 1
ATOM 1822 N N . HIS A 1 231 ? 4.650 -5.638 24.084 1.00 51.78 231 HIS A N 1
ATOM 1823 C CA . HIS A 1 231 ? 5.974 -5.129 23.719 1.00 51.78 231 HIS A CA 1
ATOM 1824 C C . HIS A 1 231 ? 6.765 -6.223 22.985 1.00 51.78 231 HIS A C 1
ATOM 1826 O O . HIS A 1 231 ? 6.922 -7.333 23.487 1.00 51.78 231 HIS A O 1
ATOM 1832 N N . LEU A 1 232 ? 7.263 -5.891 21.790 1.00 45.72 232 LEU A N 1
ATOM 1833 C CA . LEU A 1 232 ? 8.079 -6.767 20.931 1.00 45.72 232 LEU A CA 1
ATOM 1834 C C . LEU A 1 232 ? 9.478 -7.048 21.494 1.00 45.72 232 LEU A C 1
ATOM 1836 O O . LEU A 1 232 ? 10.130 -8.001 21.070 1.00 45.72 232 LEU A O 1
ATOM 1840 N N . ASP A 1 233 ? 9.931 -6.247 22.454 1.00 45.94 233 ASP A N 1
ATOM 1841 C CA . ASP A 1 233 ? 11.235 -6.417 23.081 1.00 45.94 233 ASP A CA 1
ATOM 1842 C C . ASP A 1 233 ? 11.137 -7.511 24.143 1.00 45.94 233 ASP A C 1
ATOM 1844 O O . ASP A 1 233 ? 10.920 -7.229 25.319 1.00 45.94 233 ASP A O 1
ATOM 1848 N N . GLY A 1 234 ? 11.230 -8.766 23.695 1.00 42.47 234 GLY A N 1
ATOM 1849 C CA . GLY A 1 234 ? 11.526 -9.949 24.503 1.00 42.47 234 GLY A CA 1
ATOM 1850 C C . GLY A 1 234 ? 11.047 -9.890 25.956 1.00 42.47 234 GLY A C 1
ATOM 1851 O O . GLY A 1 234 ? 11.794 -9.508 26.854 1.00 42.47 234 GLY A O 1
ATOM 1852 N N . ASN A 1 235 ? 9.829 -10.372 26.199 1.00 41.12 235 ASN A N 1
ATOM 1853 C CA . ASN A 1 235 ? 9.376 -10.779 27.530 1.00 41.12 235 ASN A CA 1
ATOM 1854 C C . ASN A 1 235 ? 9.221 -9.653 28.580 1.00 41.12 235 ASN A C 1
ATOM 1856 O O . ASN A 1 235 ? 9.307 -9.916 29.780 1.00 41.12 235 ASN A O 1
ATOM 1860 N N . LYS A 1 236 ? 8.946 -8.408 28.165 1.00 51.25 236 LYS A N 1
ATOM 1861 C CA . LYS A 1 236 ? 8.329 -7.407 29.053 1.00 51.25 236 LYS A CA 1
ATOM 1862 C C . LYS A 1 236 ? 6.844 -7.281 28.738 1.00 51.25 236 LYS A C 1
ATOM 1864 O O . LYS A 1 236 ? 6.458 -6.665 27.752 1.00 51.25 236 LYS A O 1
ATOM 1869 N N . SER A 1 237 ? 6.002 -7.854 29.594 1.00 57.16 237 SER A N 1
ATOM 1870 C CA . SER A 1 237 ? 4.580 -7.504 29.633 1.00 57.16 237 SER A CA 1
ATOM 1871 C C . SER A 1 237 ? 4.435 -5.986 29.781 1.00 57.16 237 SER A C 1
ATOM 1873 O O . SER A 1 237 ? 5.232 -5.373 30.500 1.00 57.16 237 SER A O 1
ATOM 1875 N N . ALA A 1 238 ? 3.433 -5.385 29.129 1.00 64.31 238 ALA A N 1
ATOM 1876 C CA . ALA A 1 238 ? 3.065 -3.994 29.392 1.00 64.31 238 ALA A CA 1
ATOM 1877 C C . ALA A 1 238 ? 2.943 -3.763 30.904 1.00 64.31 238 ALA A C 1
ATOM 1879 O O . ALA A 1 238 ? 2.563 -4.674 31.652 1.00 64.31 238 ALA A O 1
ATOM 1880 N N . SER A 1 239 ? 3.312 -2.568 31.371 1.00 76.12 239 SER A N 1
ATOM 1881 C CA . SER A 1 239 ? 3.161 -2.276 32.790 1.00 76.12 239 SER A CA 1
ATOM 1882 C C . SER A 1 239 ? 1.684 -2.394 33.175 1.00 76.12 239 SER A C 1
ATOM 1884 O O . SER A 1 239 ? 0.781 -2.236 32.344 1.00 76.12 239 SER A O 1
ATOM 1886 N N . LYS A 1 240 ? 1.422 -2.689 34.449 1.00 79.12 240 LYS A N 1
ATOM 1887 C CA . LYS A 1 240 ? 0.047 -2.700 34.953 1.00 79.12 240 LYS A CA 1
ATOM 1888 C C . LYS A 1 240 ? -0.638 -1.353 34.688 1.00 79.12 240 LYS A C 1
ATOM 1890 O O . LYS A 1 240 ? -1.787 -1.332 34.280 1.00 79.12 240 LYS A O 1
ATOM 1895 N N . GLU A 1 241 ? 0.108 -0.260 34.820 1.00 84.19 241 GLU A N 1
ATOM 1896 C CA . GLU A 1 241 ? -0.356 1.098 34.537 1.00 84.19 241 GLU A CA 1
ATOM 1897 C C . GLU A 1 241 ? -0.720 1.307 33.057 1.00 84.19 241 GLU A C 1
ATOM 1899 O O . GLU A 1 241 ? -1.800 1.811 32.767 1.00 84.19 241 GLU A O 1
ATOM 1904 N N . ASP A 1 242 ? 0.109 0.846 32.113 1.00 80.31 242 ASP A N 1
ATOM 1905 C CA . ASP A 1 242 ? -0.201 0.900 30.673 1.00 80.31 242 ASP A CA 1
ATOM 1906 C C . ASP A 1 242 ? -1.440 0.067 30.321 1.00 80.31 242 ASP A C 1
ATOM 1908 O O . ASP A 1 242 ? -2.238 0.445 29.462 1.00 80.31 242 ASP A O 1
ATOM 1912 N N . THR A 1 243 ? -1.589 -1.082 30.980 1.00 79.69 243 THR A N 1
ATOM 1913 C CA . THR A 1 243 ? -2.719 -1.993 30.777 1.00 79.69 243 THR A CA 1
ATOM 1914 C C . THR A 1 243 ? -4.008 -1.368 31.300 1.00 79.69 243 THR A C 1
ATOM 1916 O O . THR A 1 243 ? -5.009 -1.356 30.586 1.00 79.69 243 THR A O 1
ATOM 1919 N N . ASP A 1 244 ? -3.966 -0.790 32.501 1.00 85.94 244 ASP A N 1
ATOM 1920 C CA . ASP A 1 244 ? -5.094 -0.094 33.119 1.00 85.94 244 ASP A CA 1
ATOM 1921 C C . ASP A 1 244 ? -5.481 1.151 32.300 1.00 85.94 244 ASP A C 1
ATOM 1923 O O . ASP A 1 244 ? -6.662 1.372 32.035 1.00 85.94 244 ASP A O 1
ATOM 1927 N N . ALA A 1 245 ? -4.506 1.922 31.807 1.00 87.06 245 ALA A N 1
ATOM 1928 C CA . ALA A 1 245 ? -4.753 3.078 30.944 1.00 87.06 245 ALA A CA 1
ATOM 1929 C C . ALA A 1 245 ? -5.390 2.684 29.599 1.00 87.06 245 ALA A C 1
ATOM 1931 O O . ALA A 1 245 ? -6.317 3.348 29.127 1.00 87.06 245 ALA A O 1
ATOM 1932 N N . LEU A 1 246 ? -4.931 1.591 28.981 1.00 83.94 246 LEU A N 1
ATOM 1933 C CA . LEU A 1 246 ? -5.516 1.079 27.742 1.00 83.94 246 LEU A CA 1
ATOM 1934 C C . LEU A 1 246 ? -6.931 0.529 27.968 1.00 83.94 246 LEU A C 1
ATOM 1936 O O . LEU A 1 246 ? -7.810 0.742 27.135 1.00 83.94 246 LEU A O 1
ATOM 1940 N N . LEU A 1 247 ? -7.172 -0.165 29.082 1.00 86.62 247 LEU A N 1
ATOM 1941 C CA . LEU A 1 247 ? -8.509 -0.597 29.497 1.00 86.62 247 LEU A CA 1
ATOM 1942 C C . LEU A 1 247 ? -9.437 0.599 29.700 1.00 86.62 247 LEU A C 1
ATOM 1944 O O . LEU A 1 247 ? -10.549 0.595 29.176 1.00 86.62 247 LEU A O 1
ATOM 1948 N N . GLN A 1 248 ? -8.967 1.646 30.377 1.00 90.81 248 GLN A N 1
ATOM 1949 C CA . GLN A 1 248 ? -9.744 2.864 30.571 1.00 90.81 248 GLN A CA 1
ATOM 1950 C C . GLN A 1 248 ? -10.111 3.504 29.229 1.00 90.81 248 GLN A C 1
ATOM 1952 O O . GLN A 1 248 ? -11.281 3.781 28.983 1.00 90.81 248 GLN A O 1
ATOM 1957 N N . LYS A 1 249 ? -9.147 3.632 28.308 1.00 90.25 249 LYS A N 1
ATOM 1958 C CA . LYS A 1 249 ? -9.391 4.152 26.956 1.00 90.25 249 LYS A CA 1
ATOM 1959 C C . LYS A 1 249 ? -10.444 3.337 26.192 1.00 90.25 249 LYS A C 1
ATOM 1961 O O . LYS A 1 249 ? -11.269 3.908 25.480 1.00 90.25 249 LYS A O 1
ATOM 1966 N N . GLN A 1 250 ? -10.425 2.009 26.329 1.00 89.31 250 GLN A N 1
ATOM 1967 C CA . GLN A 1 250 ? -11.432 1.125 25.729 1.00 89.31 250 GLN A CA 1
ATOM 1968 C C . GLN A 1 250 ? -12.817 1.367 26.316 1.00 89.31 250 GLN A C 1
ATOM 1970 O O . GLN A 1 250 ? -13.766 1.538 25.554 1.00 89.31 250 GLN A O 1
ATOM 1975 N N . VAL A 1 251 ? -12.929 1.434 27.643 1.00 90.50 251 VAL A N 1
ATOM 1976 C CA . VAL A 1 251 ? -14.198 1.707 28.327 1.00 90.50 251 VAL A CA 1
ATOM 1977 C C . VAL A 1 251 ? -14.742 3.081 27.935 1.00 90.50 251 VAL A C 1
ATOM 1979 O O . VAL A 1 251 ? -15.912 3.184 27.573 1.00 90.50 251 VAL A O 1
ATOM 1982 N N . ASP A 1 252 ? -13.902 4.115 27.914 1.00 92.19 252 ASP A N 1
ATOM 1983 C CA . ASP A 1 252 ? -14.298 5.465 27.501 1.00 92.19 252 ASP A CA 1
ATOM 1984 C C . ASP A 1 252 ? -14.818 5.472 26.056 1.00 92.19 252 ASP A C 1
ATOM 1986 O O . ASP A 1 252 ? -15.883 6.025 25.773 1.00 92.19 252 ASP A O 1
ATOM 1990 N N . GLY A 1 253 ? -14.118 4.784 25.146 1.00 90.81 253 GLY A N 1
ATOM 1991 C CA . GLY A 1 253 ? -14.563 4.597 23.765 1.00 90.81 253 GLY A CA 1
ATOM 1992 C C . GLY A 1 253 ? -15.918 3.888 23.669 1.00 90.81 253 GLY A C 1
ATOM 1993 O O . GLY A 1 253 ? -16.795 4.329 22.929 1.00 90.81 253 GLY A O 1
ATOM 1994 N N . MET A 1 254 ? -16.135 2.8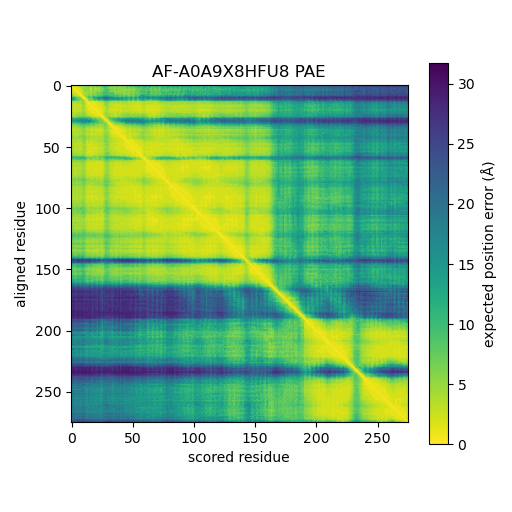30 24.455 1.00 92.06 254 MET A N 1
ATOM 1995 C CA . MET A 1 254 ? -17.419 2.120 24.502 1.00 92.06 254 MET A CA 1
ATOM 1996 C C . MET A 1 254 ? -18.556 3.002 25.026 1.00 92.06 254 MET A C 1
ATOM 1998 O O . MET A 1 254 ? -19.661 2.961 24.485 1.00 92.06 254 MET A O 1
ATOM 2002 N N . LEU A 1 255 ? -18.297 3.825 26.045 1.00 91.81 255 LEU A N 1
ATOM 2003 C CA . LEU A 1 255 ? -19.285 4.758 26.588 1.00 91.81 255 LEU A CA 1
ATOM 2004 C C . LEU A 1 255 ? -19.679 5.826 25.562 1.00 91.81 255 LEU A C 1
ATOM 2006 O O . LEU A 1 255 ? -20.867 6.127 25.425 1.00 91.81 255 LEU A O 1
ATOM 2010 N N . LEU A 1 256 ? -18.713 6.342 24.795 1.00 93.31 256 LEU A N 1
ATOM 2011 C CA . LEU A 1 256 ? -18.986 7.258 23.685 1.00 93.31 256 LEU A CA 1
ATOM 2012 C C . LEU A 1 256 ? -19.850 6.596 22.602 1.00 93.31 256 LEU A C 1
ATOM 2014 O O . LEU A 1 256 ? -20.799 7.212 22.121 1.00 93.31 256 LEU A O 1
ATOM 2018 N N . LEU A 1 257 ? -19.597 5.328 22.266 1.00 93.75 257 LEU A N 1
ATOM 2019 C CA . LEU A 1 257 ? -20.375 4.589 21.262 1.00 93.75 257 LEU A CA 1
ATOM 2020 C C . LEU A 1 257 ? -21.842 4.360 21.664 1.00 93.75 257 LEU A C 1
ATOM 2022 O O . LEU A 1 257 ? -22.728 4.358 20.808 1.00 93.75 257 LEU A O 1
ATOM 2026 N N . VAL A 1 258 ? -22.135 4.186 22.956 1.00 93.75 258 VAL A N 1
ATOM 2027 C CA . VAL A 1 258 ? -23.528 4.104 23.445 1.00 93.75 258 VAL A CA 1
ATOM 2028 C C . VAL A 1 258 ? -24.259 5.436 23.261 1.00 93.75 258 VAL A C 1
ATOM 2030 O O . VAL A 1 258 ? -25.479 5.456 23.091 1.00 93.75 258 VAL A O 1
ATOM 2033 N N . GLN A 1 259 ? -23.519 6.543 23.251 1.00 94.44 259 GLN A N 1
ATOM 2034 C CA . GLN A 1 259 ? -24.028 7.901 23.059 1.00 94.44 259 GLN A CA 1
ATOM 2035 C C . GLN A 1 259 ? -23.874 8.398 21.612 1.00 94.44 259 GLN A C 1
ATOM 2037 O O . GLN A 1 259 ? -24.099 9.578 21.344 1.00 94.44 259 GLN A O 1
ATOM 2042 N N . ASP A 1 260 ? -23.518 7.515 20.672 1.00 95.88 260 ASP A N 1
ATOM 2043 C CA . ASP A 1 260 ? -23.270 7.877 19.277 1.00 95.88 260 ASP A CA 1
ATOM 2044 C C . ASP A 1 260 ? -24.487 8.554 18.634 1.00 95.88 260 ASP A C 1
ATOM 2046 O O . ASP A 1 260 ? -25.636 8.225 18.942 1.00 95.88 260 ASP A O 1
ATOM 2050 N N . THR A 1 261 ? -24.258 9.472 17.694 1.00 93.69 261 THR A N 1
ATOM 2051 C CA . THR A 1 261 ? -25.330 10.157 16.960 1.00 93.69 261 THR A CA 1
ATOM 2052 C C . THR A 1 261 ? -26.160 9.191 16.104 1.00 93.69 261 THR A C 1
ATOM 2054 O O . THR A 1 261 ? -27.382 9.348 16.013 1.00 93.69 261 THR A O 1
ATOM 2057 N N . SER A 1 262 ? -25.549 8.137 15.551 1.00 92.88 262 SER A N 1
ATOM 2058 C CA . SER A 1 262 ? -26.214 7.136 14.713 1.00 92.88 262 SER A CA 1
ATOM 2059 C C . SER A 1 262 ? -26.862 6.018 15.544 1.00 92.88 262 SER A C 1
ATOM 2061 O O . SER A 1 262 ? -26.178 5.326 16.306 1.00 92.88 262 SER A O 1
ATOM 2063 N N . PRO A 1 263 ? -28.177 5.757 15.380 1.00 93.88 263 PRO A N 1
ATOM 2064 C CA . PRO A 1 263 ? -28.851 4.655 16.067 1.00 93.88 263 PRO A CA 1
ATOM 2065 C C . PRO A 1 263 ? -28.235 3.282 15.778 1.00 93.88 263 PRO A C 1
ATOM 2067 O O . PRO A 1 263 ? -28.198 2.434 16.666 1.00 93.88 263 PRO A O 1
ATOM 2070 N N . ALA A 1 264 ? -27.738 3.054 14.558 1.00 87.88 264 ALA A N 1
ATOM 2071 C CA . ALA A 1 264 ? -27.157 1.772 14.168 1.00 87.88 264 ALA A CA 1
ATOM 2072 C C . ALA A 1 264 ? -25.863 1.469 14.940 1.00 87.88 264 ALA A C 1
ATOM 2074 O O . ALA A 1 264 ? -25.650 0.329 15.357 1.00 87.88 264 ALA A O 1
ATOM 2075 N N . THR A 1 265 ? -25.033 2.488 15.170 1.00 89.50 265 THR A N 1
ATOM 2076 C CA . THR A 1 265 ? -23.822 2.389 15.994 1.00 89.50 265 THR A CA 1
ATOM 2077 C C . THR A 1 265 ? -24.173 2.114 17.453 1.00 89.50 265 THR A C 1
ATOM 2079 O O . THR A 1 265 ? -23.614 1.195 18.050 1.00 89.50 265 THR A O 1
ATOM 2082 N N . ARG A 1 266 ? -25.181 2.810 18.005 1.00 95.12 266 ARG A N 1
ATOM 2083 C CA . ARG A 1 266 ? -25.654 2.564 19.380 1.00 95.12 266 ARG A CA 1
ATOM 2084 C C . ARG A 1 266 ? -26.154 1.134 19.586 1.00 95.12 266 ARG A C 1
ATOM 2086 O O . ARG A 1 266 ?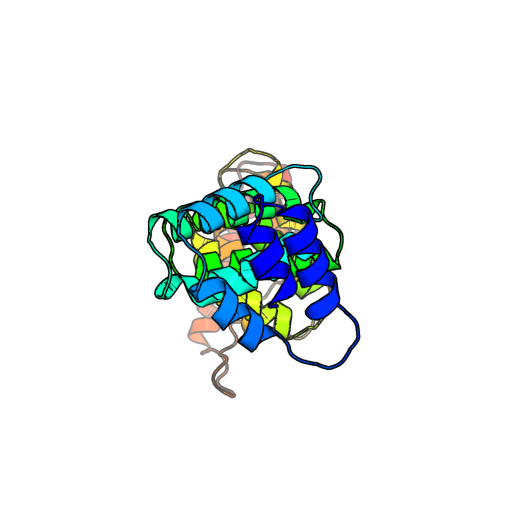 -25.875 0.534 20.619 1.00 95.12 266 ARG A O 1
ATOM 2093 N N . VAL A 1 267 ? -26.862 0.562 18.608 1.00 92.44 267 VAL A N 1
ATOM 2094 C CA . VAL A 1 267 ? -27.316 -0.839 18.671 1.00 92.44 267 VAL A CA 1
ATOM 2095 C C . VAL A 1 267 ? -26.126 -1.790 18.783 1.00 92.44 267 VAL A C 1
ATOM 2097 O O . VAL A 1 267 ? -26.152 -2.675 19.636 1.00 92.44 267 VAL A O 1
ATOM 2100 N N . VAL A 1 268 ? -25.081 -1.601 17.970 1.00 88.94 268 VAL A N 1
ATOM 2101 C CA . VAL A 1 268 ? -23.845 -2.397 18.069 1.00 88.94 268 VAL A CA 1
ATOM 2102 C C . VAL A 1 268 ? -23.209 -2.235 19.448 1.00 88.94 268 VAL A C 1
ATOM 2104 O O . VAL A 1 268 ? -22.839 -3.238 20.051 1.00 88.94 268 VAL A O 1
ATOM 2107 N N . ALA A 1 269 ? -23.140 -1.008 19.968 1.00 92.56 269 ALA A N 1
ATOM 2108 C CA . ALA A 1 269 ? -22.543 -0.724 21.268 1.00 92.56 269 ALA A CA 1
ATOM 2109 C C . ALA A 1 269 ? -23.257 -1.433 22.425 1.00 92.56 269 ALA A C 1
ATOM 2111 O O . ALA A 1 269 ? -22.619 -2.094 23.239 1.00 92.56 269 ALA A O 1
ATOM 2112 N N . VAL A 1 270 ? -24.590 -1.360 22.460 1.00 92.44 270 VAL A N 1
ATOM 2113 C CA . VAL A 1 270 ? -25.401 -2.031 23.487 1.00 92.44 270 VAL A CA 1
ATOM 2114 C C . VAL A 1 270 ? -25.252 -3.550 23.404 1.00 92.44 270 VAL A C 1
ATOM 2116 O O . VAL A 1 270 ? -25.089 -4.201 24.432 1.00 92.44 270 VAL A O 1
ATOM 2119 N N . HIS A 1 271 ? -25.262 -4.125 22.197 1.00 88.00 271 HIS A N 1
ATOM 2120 C CA . HIS A 1 271 ? -25.038 -5.565 22.028 1.00 88.00 271 HIS A CA 1
ATOM 2121 C C . HIS A 1 271 ? -23.621 -5.983 22.421 1.00 88.00 271 HIS A C 1
ATOM 2123 O O . HIS A 1 271 ? -23.441 -7.069 22.961 1.00 88.00 271 HIS A O 1
ATOM 2129 N N . GLY A 1 272 ? -22.625 -5.149 22.127 1.00 85.50 272 GLY A N 1
ATOM 2130 C CA . GLY A 1 272 ? -21.234 -5.385 22.484 1.00 85.50 272 GLY A CA 1
ATOM 2131 C C . GLY A 1 272 ? -21.008 -5.394 23.993 1.00 85.50 272 GLY A C 1
ATOM 2132 O O . GLY A 1 272 ? -20.361 -6.302 24.490 1.00 85.50 272 GLY A O 1
ATOM 2133 N N . LEU A 1 273 ? -21.600 -4.439 24.718 1.00 86.50 273 LEU A N 1
ATOM 2134 C CA . LEU A 1 273 ? -21.524 -4.346 26.183 1.00 86.50 273 LEU A CA 1
ATOM 2135 C C . LEU A 1 273 ? -22.318 -5.430 26.923 1.00 86.50 273 LEU A C 1
ATOM 2137 O O . LEU A 1 273 ? -22.070 -5.671 28.100 1.00 86.50 273 LEU A O 1
ATOM 2141 N N . ALA A 1 274 ? -23.311 -6.032 26.267 1.00 82.88 274 ALA A N 1
ATOM 2142 C CA . ALA A 1 274 ? -24.124 -7.102 26.840 1.00 82.88 274 ALA A CA 1
ATOM 2143 C C . ALA A 1 274 ? -23.493 -8.501 26.699 1.00 82.88 274 ALA A C 1
ATOM 2145 O O . ALA A 1 274 ? -24.062 -9.464 27.216 1.00 82.88 274 ALA A O 1
ATOM 2146 N N . LYS A 1 275 ? -22.379 -8.622 25.966 1.00 72.94 275 LYS A N 1
ATOM 2147 C CA . LYS A 1 275 ? -21.590 -9.855 25.846 1.00 72.94 275 LYS A CA 1
ATOM 2148 C C . LYS A 1 275 ? -20.572 -9.960 26.970 1.00 72.94 275 LYS A C 1
ATOM 2150 O O . LYS A 1 275 ? -20.360 -11.111 27.410 1.00 72.94 275 LYS A O 1
#